Protein AF-0000000074165148 (afdb_homodimer)

Radius of gyration: 19.89 Å; Cα contacts (8 Å, |Δi|>4): 114; chains: 2; bounding box: 38×53×52 Å

InterPro domains:
  IPR014312 Succinate dehydrogenase, hydrophobic membrane anchor [PIRSF000169] (6-121)
  IPR014312 Succinate dehydrogenase, hydrophobic membrane anchor [PTHR38689] (8-121)
  IPR014312 Succinate dehydrogenase, hydrophobic membrane anchor [TIGR02968] (13-120)
  IPR034804 Fumarate reductase/succinate dehydrogenase, transmembrane subunit [G3DSA:1.20.1300.10] (4-121)
  IPR034804 Fumarate reductase/succinate dehydrogenase, transmembrane subunit [SSF81343] (11-119)

Secondary structure (DSSP, 8-state):
-HHHHHHHHHHH--HHHHHHHHHHHHHHHHHHHHHHHHHHHHHHHTT--SHHHHHHHHHS-HHHHHHHHHHHHHHHHHHHHHHHHHHHHH---HHHHHHHHHHHHHHHHHHHHHHHHHHHH-/-HHHHHHHHHHH--HHHHHHHHHHHHHHHHHHHHHHHHHHHHHHHTT--SHHHHHHHHHS-HHHHHHHHHHHHHHHHHHHHHHHHHHHHH---HHHHHHHHHHHHHHHHHHHHHHHHHHHH-

Nearest PDB structures (foldseek):
  7jz2-assembly1_D  TM=8.874E-01  e=3.707E-04  Escherichia coli K-12
  2wu5-assembly1_H  TM=8.909E-01  e=5.803E-04  Escherichia coli
  2wdq-assembly3_H  TM=8.927E-01  e=8.588E-04  Escherichia coli
  6lum-assembly1_D  TM=7.861E-01  e=1.857E-01  Mycolicibacterium smegmatis MC2 51
  6lum-assembly1_N  TM=7.851E-01  e=2.907E-01  Mycolicibacterium smegmatis MC2 51

Solvent-accessible surface area (backbone atoms only — not comparable to full-atom values): 13080 Å² total; per-residue (Å²): 108,67,65,51,53,51,47,56,56,44,70,68,54,40,68,67,54,50,53,49,51,39,52,54,23,46,50,52,40,48,52,52,54,49,50,52,49,52,50,50,52,50,30,47,74,71,70,53,64,46,71,66,55,56,49,37,57,45,64,72,46,66,63,49,40,51,51,49,52,51,37,50,53,27,50,47,54,31,48,49,49,51,50,51,52,49,31,72,74,71,42,83,51,64,68,58,37,49,48,53,53,50,50,50,52,52,53,50,52,52,50,46,53,51,49,50,44,49,54,72,72,97,108,65,66,52,54,51,45,55,56,44,70,69,55,39,70,65,54,50,53,49,50,40,52,54,22,47,49,51,39,48,53,54,53,47,49,51,49,51,49,50,52,51,31,47,73,72,70,53,68,44,70,68,53,57,50,37,57,46,66,72,45,66,65,49,40,52,51,50,52,51,37,50,52,28,49,48,54,31,48,48,50,53,49,52,52,49,31,71,74,72,41,83,52,64,69,60,37,50,48,52,54,50,51,50,52,51,52,51,51,51,49,46,53,51,49,50,46,50,56,72,72,98

Sequence (244 aa):
MGVLLMAVISLTSSGIKDFFVQRVTAVIIAVYFGYLILEALYLSHIGALNYDSWRGLFTDGMFFRVATLMAYLAMFFHAWVGIWIICGDYIKFAWASALVMLSFVLVYIFCFFWLFAVLFFYMGVLLMAVISLTSSGIKDFFVQRVTAVIIAVYFGYLILEALYLSHIGALNYDSWRGLFTDGMFFRVATLMAYLAMFFHAWVGIWIICGDYIKFAWASALVMLSFVLVYIFCFFWLFAVLFFY

Organism: Francisella tularensis subsp. tularensis (strain SCHU S4 / Schu 4) (NCBI:txid177416)

pLDDT: mean 88.88, std 14.25, range [42.81, 98.0]

Structure (mmCIF, N/CA/C/O backbone):
data_AF-0000000074165148-model_v1
#
loop_
_entity.id
_entity.type
_entity.pdbx_description
1 polymer 'Succinate dehydrogenase hydrophobic membrane anchor subunit'
#
loop_
_atom_site.group_PDB
_atom_site.id
_atom_site.type_symbol
_atom_site.label_atom_id
_atom_site.label_alt_id
_atom_site.label_comp_id
_atom_site.label_asym_id
_atom_site.label_entity_id
_atom_site.label_seq_id
_atom_site.pdbx_PDB_ins_code
_atom_site.Cartn_x
_atom_site.Cartn_y
_atom_site.Cartn_z
_atom_site.occupancy
_atom_site.B_iso_or_equiv
_atom_site.auth_seq_id
_atom_site.auth_comp_id
_atom_site.auth_asym_id
_atom_site.auth_atom_id
_atom_site.pdbx_PDB_model_num
ATOM 1 N N . MET A 1 1 ? 13.945 29.094 -12.992 1 43 1 MET A N 1
ATOM 2 C CA . MET A 1 1 ? 12.977 28.281 -13.727 1 43 1 MET A CA 1
ATOM 3 C C . MET A 1 1 ? 12.414 27.172 -12.844 1 43 1 MET A C 1
ATOM 5 O O . MET A 1 1 ? 11.211 26.922 -12.859 1 43 1 MET A O 1
ATOM 9 N N . GLY A 1 2 ? 13.203 26.547 -12.133 1 43.09 2 GLY A N 1
ATOM 10 C CA . GLY A 1 2 ? 12.773 25.5 -11.219 1 43.09 2 GLY A CA 1
ATOM 11 C C . GLY A 1 2 ? 11.859 26 -10.125 1 43.09 2 GLY A C 1
ATOM 12 O O . GLY A 1 2 ? 10.836 25.375 -9.82 1 43.09 2 GLY A O 1
ATOM 13 N N . VAL A 1 3 ? 12.203 27.172 -9.547 1 51.69 3 VAL A N 1
ATOM 14 C CA . VAL A 1 3 ? 11.383 27.781 -8.508 1 51.69 3 VAL A CA 1
ATOM 15 C C . VAL A 1 3 ? 10.023 28.172 -9.086 1 51.69 3 VAL A C 1
ATOM 17 O O . VAL A 1 3 ? 9 28.047 -8.422 1 51.69 3 VAL A O 1
ATOM 20 N N . LEU A 1 4 ? 10.148 28.531 -10.344 1 48 4 LEU A N 1
ATOM 21 C CA . LEU A 1 4 ? 8.914 28.953 -10.992 1 48 4 LEU A CA 1
ATOM 22 C C . LEU A 1 4 ? 8 27.75 -11.234 1 48 4 LEU A C 1
ATOM 24 O O . LEU A 1 4 ? 6.789 27.828 -11.023 1 48 4 LEU A O 1
ATOM 28 N N . LEU A 1 5 ? 8.578 26.703 -11.727 1 46.5 5 LEU A N 1
ATOM 29 C CA . LEU A 1 5 ? 7.773 25.5 -11.914 1 46.5 5 LEU A CA 1
ATOM 30 C C . LEU A 1 5 ? 7.23 25 -10.578 1 46.5 5 LEU A C 1
ATOM 32 O O . LEU A 1 5 ? 6.059 24.625 -10.484 1 46.5 5 LEU A O 1
ATOM 36 N N . MET A 1 6 ? 8.023 24.969 -9.594 1 47.62 6 MET A N 1
ATOM 37 C CA . MET A 1 6 ? 7.578 24.609 -8.25 1 47.62 6 MET A CA 1
ATOM 38 C C . MET A 1 6 ? 6.52 25.594 -7.758 1 47.62 6 MET A C 1
ATOM 40 O O . MET A 1 6 ? 5.57 25.203 -7.074 1 47.62 6 MET A O 1
ATOM 44 N N . ALA A 1 7 ? 6.715 26.891 -8.008 1 49.59 7 ALA A N 1
ATOM 45 C CA . ALA A 1 7 ? 5.773 27.953 -7.652 1 49.59 7 ALA A CA 1
ATOM 46 C C . ALA A 1 7 ? 4.43 27.75 -8.344 1 49.59 7 ALA A C 1
ATOM 48 O O . ALA A 1 7 ? 3.373 27.922 -7.73 1 49.59 7 ALA A O 1
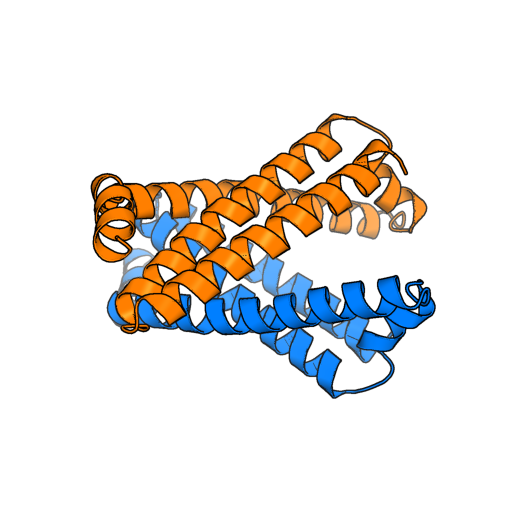ATOM 49 N N . VAL A 1 8 ? 4.52 27.406 -9.602 1 49.47 8 VAL A N 1
ATOM 50 C CA . VAL A 1 8 ? 3.264 27.25 -10.336 1 49.47 8 VAL A CA 1
ATOM 51 C C . VAL A 1 8 ? 2.516 26.016 -9.836 1 49.47 8 VAL A C 1
ATOM 53 O O . VAL A 1 8 ? 1.289 26.047 -9.711 1 49.47 8 VAL A O 1
ATOM 56 N N . ILE A 1 9 ? 3.234 24.953 -9.617 1 50.34 9 ILE A N 1
ATOM 57 C CA . ILE A 1 9 ? 2.617 23.75 -9.07 1 50.34 9 ILE A CA 1
ATOM 58 C C . ILE A 1 9 ? 2.139 24.016 -7.641 1 50.34 9 ILE A C 1
ATOM 60 O O . ILE A 1 9 ? 1.096 23.5 -7.223 1 50.34 9 ILE A O 1
ATOM 64 N N . SER A 1 10 ? 2.895 24.781 -6.973 1 48.97 10 SER A N 1
ATOM 65 C CA . SER A 1 10 ? 2.5 25.234 -5.645 1 48.97 10 SER A CA 1
ATOM 66 C C . SER A 1 10 ? 1.199 26.031 -5.699 1 48.97 10 SER A C 1
ATOM 68 O O . SER A 1 10 ? 0.491 26.141 -4.695 1 48.97 10 SER A O 1
ATOM 70 N N . LEU A 1 11 ? 1.035 26.828 -6.785 1 49.62 11 LEU A N 1
ATOM 71 C CA . LEU A 1 11 ? -0.129 27.703 -6.895 1 49.62 11 LEU A CA 1
ATOM 72 C C . LEU A 1 11 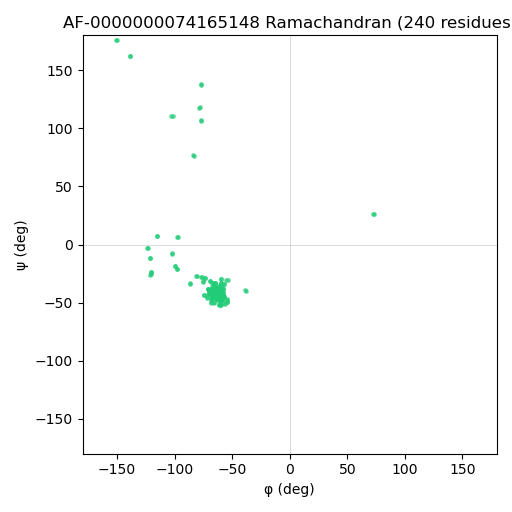? -1.422 26.906 -6.762 1 49.62 11 LEU A C 1
ATOM 74 O O . LEU A 1 11 ? -2.414 27.406 -6.227 1 49.62 11 LEU A O 1
ATOM 78 N N . THR A 1 12 ? -1.404 25.672 -7.188 1 49.5 12 THR A N 1
ATOM 79 C CA . THR A 1 12 ? -2.666 24.953 -7.086 1 49.5 12 THR A CA 1
ATOM 80 C C . THR A 1 12 ? -2.67 24.047 -5.863 1 49.5 12 THR A C 1
ATOM 82 O O . THR A 1 12 ? -3.711 23.484 -5.492 1 49.5 12 THR A O 1
ATOM 85 N N . SER A 1 13 ? -1.516 23.812 -5.422 1 59.16 13 SER A N 1
ATOM 86 C CA . SER A 1 13 ? -1.425 22.891 -4.285 1 59.16 13 SER A CA 1
ATOM 87 C C . SER A 1 13 ? -1.657 23.625 -2.969 1 59.16 13 SER A C 1
ATOM 89 O O . SER A 1 13 ? -0.773 24.344 -2.482 1 59.16 13 SER A O 1
ATOM 91 N N . SER A 1 14 ? -2.904 23.891 -2.732 1 75.94 14 SER A N 1
ATOM 92 C CA . SER A 1 14 ? -3.186 24.359 -1.38 1 75.94 14 SER A CA 1
ATOM 93 C C . SER A 1 14 ? -3.193 23.203 -0.382 1 75.94 14 SER A C 1
ATOM 95 O O . SER A 1 14 ? -3.482 22.062 -0.746 1 75.94 14 SER A O 1
ATOM 97 N N . GLY A 1 15 ? -2.646 23.422 0.684 1 81.94 15 GLY A N 1
ATOM 98 C CA . GLY A 1 15 ? -2.656 22.484 1.785 1 81.94 15 GLY A CA 1
ATOM 99 C C . GLY A 1 15 ? -3.982 21.766 1.94 1 81.94 15 GLY A C 1
ATOM 100 O O . GLY A 1 15 ? -4.012 20.562 2.205 1 81.94 15 GLY A O 1
ATOM 101 N N . ILE A 1 16 ? -5.004 22.5 1.73 1 86.19 16 ILE A N 1
ATOM 102 C CA . ILE A 1 16 ? -6.332 21.906 1.892 1 86.19 16 ILE A CA 1
ATOM 103 C C . ILE A 1 16 ? -6.582 20.891 0.783 1 86.19 16 ILE A C 1
ATOM 105 O O . ILE A 1 16 ? -7.18 19.828 1.023 1 86.19 16 ILE A O 1
ATOM 109 N N . LYS A 1 17 ? -6.168 21.188 -0.424 1 90.38 17 LYS A N 1
ATOM 110 C CA . LYS A 1 17 ? -6.32 20.234 -1.525 1 90.38 17 LYS A CA 1
ATOM 111 C C . LYS A 1 17 ? -5.508 18.969 -1.28 1 90.38 17 LYS A C 1
ATOM 113 O O . LYS A 1 17 ? -5.996 17.859 -1.494 1 90.38 17 LYS A O 1
ATOM 118 N N . ASP A 1 18 ? -4.301 19.109 -0.852 1 91.69 18 ASP A N 1
ATOM 119 C CA . ASP A 1 18 ? -3.447 17.969 -0.553 1 91.69 18 ASP A CA 1
ATOM 120 C C . ASP A 1 18 ? -4.07 17.078 0.523 1 91.69 18 ASP A C 1
ATOM 122 O O . ASP A 1 18 ? -4.074 15.859 0.4 1 91.69 18 ASP A O 1
ATOM 126 N N . PHE A 1 19 ? -4.527 17.844 1.449 1 91.94 19 PHE A N 1
ATOM 127 C CA . PHE A 1 19 ? -5.168 17.156 2.57 1 91.94 19 PHE A CA 1
ATOM 128 C C . PHE A 1 19 ? -6.355 16.328 2.096 1 91.94 19 PHE A C 1
ATOM 130 O O . PHE A 1 19 ? -6.492 15.164 2.469 1 91.94 19 PHE A O 1
ATOM 137 N N . PHE A 1 20 ? -7.16 16.844 1.277 1 93.81 20 PHE A N 1
ATOM 138 C CA . PHE A 1 20 ? -8.359 16.188 0.766 1 93.81 20 PHE A CA 1
ATOM 139 C C . PHE A 1 20 ? -7.984 15.016 -0.138 1 93.81 20 PHE A C 1
ATOM 141 O O . PHE A 1 20 ? -8.523 13.914 0.002 1 93.81 20 PHE A O 1
ATOM 148 N N . VAL A 1 21 ? -7.113 15.227 -1.086 1 95.25 21 VAL A N 1
ATOM 149 C CA . VAL A 1 21 ? -6.684 14.195 -2.025 1 95.25 21 VAL A CA 1
ATOM 150 C C . VAL A 1 21 ? -6.098 13.008 -1.259 1 95.25 21 VAL A C 1
ATOM 152 O O . VAL A 1 21 ? -6.402 11.859 -1.565 1 95.25 21 VAL A O 1
ATOM 155 N N . GLN A 1 22 ? -5.336 13.281 -0.273 1 95.75 22 GLN A N 1
ATOM 156 C CA . GLN A 1 22 ? -4.707 12.227 0.516 1 95.75 22 GLN A CA 1
ATOM 157 C C . GLN A 1 22 ? -5.758 11.367 1.216 1 95.75 22 GLN A C 1
ATOM 159 O O . GLN A 1 22 ? -5.664 10.133 1.215 1 95.75 22 GLN A O 1
ATOM 164 N N . ARG A 1 23 ? -6.746 11.977 1.735 1 96 23 ARG A N 1
ATOM 165 C CA . ARG A 1 23 ? -7.773 11.258 2.475 1 96 23 ARG A CA 1
ATOM 166 C C . ARG A 1 23 ? -8.688 10.484 1.527 1 96 23 ARG A C 1
ATOM 168 O O . ARG A 1 23 ? -9.039 9.336 1.793 1 96 23 ARG A O 1
ATOM 175 N N . VAL A 1 24 ? -9.078 11.094 0.464 1 96.56 24 VAL A N 1
ATOM 176 C CA . VAL A 1 24 ? -9.977 10.438 -0.484 1 96.56 24 VAL A CA 1
ATOM 177 C C . VAL A 1 24 ? -9.281 9.219 -1.091 1 96.56 24 VAL A C 1
ATOM 179 O O . VAL A 1 24 ? -9.867 8.141 -1.172 1 96.56 24 VAL A O 1
ATOM 182 N N . THR A 1 25 ? -8.047 9.352 -1.505 1 97.81 25 THR A N 1
ATOM 183 C CA . THR A 1 25 ? -7.324 8.242 -2.109 1 97.81 25 THR A CA 1
ATOM 184 C C . THR A 1 25 ? -7.059 7.145 -1.082 1 97.81 25 THR A C 1
ATOM 186 O O . THR A 1 25 ? -7.117 5.957 -1.406 1 97.81 25 THR A O 1
ATOM 189 N N . ALA A 1 26 ? -6.855 7.535 0.128 1 97.38 26 ALA A N 1
ATOM 190 C CA . ALA A 1 26 ? -6.676 6.543 1.186 1 97.38 26 ALA A CA 1
ATOM 191 C C . ALA A 1 26 ? -7.93 5.688 1.352 1 97.38 26 ALA A C 1
ATOM 193 O O . ALA A 1 26 ? -7.84 4.473 1.552 1 97.38 26 ALA A O 1
ATOM 194 N N . VAL A 1 27 ? -9.031 6.289 1.269 1 96.31 27 VAL A N 1
ATOM 195 C CA . VAL A 1 27 ? -10.289 5.562 1.427 1 96.31 27 VAL A CA 1
ATOM 196 C C . VAL A 1 27 ? -10.484 4.602 0.258 1 96.31 27 VAL A C 1
ATOM 198 O O . VAL A 1 27 ? -10.859 3.441 0.456 1 96.31 27 VAL A O 1
ATOM 201 N N . ILE A 1 28 ? -10.242 5.066 -0.93 1 97.56 28 ILE A N 1
ATOM 202 C CA . ILE A 1 28 ? -10.359 4.219 -2.111 1 97.56 28 ILE A CA 1
ATOM 203 C C . ILE A 1 28 ? -9.438 3.01 -1.975 1 97.56 28 ILE A C 1
ATOM 205 O O . ILE A 1 28 ? -9.844 1.873 -2.213 1 97.56 28 ILE A O 1
ATOM 209 N N . ILE A 1 29 ? -8.273 3.236 -1.591 1 97.94 29 ILE A N 1
ATOM 210 C CA . ILE A 1 29 ? -7.27 2.189 -1.445 1 97.94 29 ILE A CA 1
ATOM 211 C C . ILE A 1 29 ? -7.688 1.219 -0.344 1 97.94 29 ILE A C 1
ATOM 213 O O . ILE A 1 29 ? -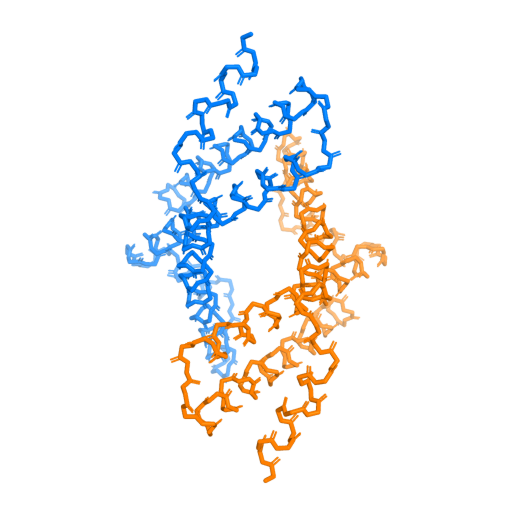7.598 0 -0.515 1 97.94 29 ILE A O 1
ATOM 217 N N . ALA A 1 30 ? -8.188 1.735 0.731 1 95.69 30 ALA A N 1
ATOM 218 C CA . ALA A 1 30 ? -8.625 0.9 1.846 1 95.69 30 ALA A CA 1
ATOM 219 C C . ALA A 1 30 ? -9.789 0.001 1.433 1 95.69 30 ALA A C 1
ATOM 221 O O . ALA A 1 30 ? -9.82 -1.181 1.786 1 95.69 30 ALA A O 1
ATOM 222 N N . VAL A 1 31 ? -10.68 0.534 0.751 1 96.19 31 VAL A N 1
ATOM 223 C CA . VAL A 1 31 ? -11.836 -0.234 0.303 1 96.19 31 VAL A CA 1
ATOM 224 C C . VAL A 1 31 ? -11.383 -1.354 -0.629 1 96.19 31 VAL A C 1
ATOM 226 O O . VAL A 1 31 ? -11.836 -2.496 -0.503 1 96.19 31 VAL A O 1
ATOM 229 N N . TYR A 1 32 ? -10.539 -1.053 -1.559 1 97.75 32 TYR A N 1
ATOM 230 C CA . TYR A 1 32 ? -10.047 -2.051 -2.502 1 97.75 32 TYR A CA 1
ATOM 231 C C . TYR A 1 32 ? -9.328 -3.18 -1.773 1 97.75 32 TYR A C 1
ATOM 233 O O . TYR A 1 32 ? -9.633 -4.355 -1.981 1 97.75 32 TYR A O 1
ATOM 241 N N . PHE A 1 33 ? -8.375 -2.855 -0.921 1 95.5 33 PHE A N 1
ATOM 242 C CA . PHE A 1 33 ? -7.598 -3.881 -0.231 1 95.5 33 PHE A CA 1
ATOM 243 C C . PHE A 1 33 ? -8.461 -4.617 0.787 1 95.5 33 PHE A C 1
ATOM 245 O O . PHE A 1 33 ? -8.273 -5.812 1.021 1 95.5 33 PHE A O 1
ATOM 252 N N . GLY A 1 34 ? -9.445 -3.916 1.37 1 93.94 34 GLY A N 1
ATOM 253 C CA . GLY A 1 34 ? -10.406 -4.598 2.221 1 93.94 34 GLY A CA 1
ATOM 254 C C . GLY A 1 34 ? -11.188 -5.676 1.493 1 93.94 34 GLY A C 1
ATOM 255 O O . GLY A 1 34 ? -11.359 -6.781 2.008 1 93.94 34 GLY A O 1
ATOM 256 N N . TYR A 1 35 ? -11.594 -5.289 0.357 1 96.25 35 TYR A N 1
ATOM 257 C CA . TYR A 1 35 ? -12.32 -6.262 -0.453 1 96.25 35 TYR A CA 1
ATOM 258 C C . TYR A 1 35 ? -11.43 -7.453 -0.795 1 96.25 35 TYR A C 1
ATOM 260 O O . TYR A 1 35 ? -11.867 -8.602 -0.729 1 96.25 35 TYR A O 1
ATOM 268 N N . LEU A 1 36 ? -10.211 -7.203 -1.18 1 95.56 36 LEU A N 1
ATOM 269 C CA . LEU A 1 36 ? -9.273 -8.258 -1.542 1 95.56 36 LEU A CA 1
ATOM 270 C C . LEU A 1 36 ? -9.031 -9.195 -0.365 1 95.56 36 LEU A C 1
ATOM 272 O O . LEU A 1 36 ? -9.008 -10.422 -0.535 1 95.56 36 LEU A O 1
ATOM 276 N N . ILE A 1 37 ? -8.922 -8.641 0.792 1 93.5 37 ILE A N 1
ATOM 277 C CA . ILE A 1 37 ? -8.688 -9.438 1.992 1 93.5 37 ILE A CA 1
ATOM 278 C C . ILE A 1 37 ? -9.922 -10.297 2.289 1 93.5 37 ILE A C 1
ATOM 280 O O . ILE A 1 37 ? -9.797 -11.484 2.598 1 93.5 37 ILE A O 1
ATOM 284 N N . LEU A 1 38 ? -11.062 -9.688 2.184 1 93.56 38 LEU A N 1
ATOM 285 C CA . LEU A 1 38 ? -12.297 -10.43 2.42 1 93.56 38 LEU A CA 1
ATOM 286 C C . LEU A 1 38 ? -12.438 -11.586 1.439 1 93.56 38 LEU A C 1
ATOM 288 O O . LEU A 1 38 ? -12.844 -12.688 1.823 1 93.56 38 LEU A O 1
ATOM 292 N N . GLU A 1 39 ? -12.086 -11.297 0.242 1 94.81 39 GLU A N 1
ATOM 293 C CA . GLU A 1 39 ? -12.148 -12.352 -0.77 1 94.81 39 GLU A CA 1
ATOM 294 C C . GLU A 1 39 ? -11.148 -13.461 -0.469 1 94.81 39 GLU A C 1
ATOM 296 O O . GLU A 1 39 ? -11.469 -14.648 -0.587 1 94.81 39 GLU A O 1
ATOM 301 N N . ALA A 1 40 ? -9.977 -13.125 -0.113 1 92.56 40 ALA A N 1
ATOM 302 C CA . ALA A 1 40 ? -8.961 -14.109 0.239 1 92.56 40 ALA A CA 1
ATOM 303 C C . ALA A 1 40 ? -9.406 -14.953 1.429 1 92.56 40 ALA A C 1
ATOM 305 O O . ALA A 1 40 ? -9.25 -16.188 1.422 1 92.56 40 ALA A O 1
ATOM 306 N N . LEU A 1 41 ? -9.953 -14.32 2.398 1 89.38 41 LEU A N 1
ATOM 307 C CA . LEU A 1 41 ? -10.438 -15.016 3.582 1 89.38 41 LEU A CA 1
ATOM 308 C C . LEU A 1 41 ? -11.594 -15.945 3.23 1 89.38 41 LEU A C 1
ATOM 310 O O . LEU A 1 41 ? -11.656 -17.078 3.719 1 89.38 41 LEU A O 1
ATOM 314 N N . TYR A 1 42 ? -12.445 -15.461 2.439 1 94.38 42 TYR A N 1
ATOM 315 C CA . TYR A 1 42 ? -13.578 -16.266 2.006 1 94.38 42 TYR A CA 1
ATOM 316 C C . TYR A 1 42 ? -13.117 -17.5 1.246 1 94.38 42 TYR A C 1
ATOM 318 O O . TYR A 1 42 ? -13.5 -18.625 1.579 1 94.38 42 TYR A O 1
ATOM 326 N N . LEU A 1 43 ? -12.289 -17.328 0.272 1 94.75 43 LEU A N 1
ATOM 327 C CA . LEU A 1 43 ? -11.773 -18.438 -0.53 1 94.75 43 LEU A CA 1
ATOM 328 C C . LEU A 1 43 ? -10.984 -19.406 0.334 1 94.75 43 LEU A C 1
ATOM 330 O O . LEU A 1 43 ? -11.055 -20.625 0.126 1 94.75 43 LEU A O 1
ATOM 334 N N . SER A 1 44 ? -10.281 -18.844 1.256 1 90.5 44 SER A N 1
ATOM 335 C CA . SER A 1 44 ? -9.539 -19.703 2.17 1 90.5 44 SER A CA 1
ATOM 336 C C . SER A 1 44 ? -10.477 -20.547 3.035 1 90.5 44 SER A C 1
ATOM 338 O O . SER A 1 44 ? -10.258 -21.734 3.227 1 90.5 44 SER A O 1
ATOM 340 N N . HIS A 1 45 ? -11.484 -19.953 3.523 1 91.44 45 HIS A N 1
ATOM 341 C CA . HIS A 1 45 ? -12.445 -20.594 4.414 1 91.44 45 HIS A CA 1
ATOM 342 C C . HIS A 1 45 ? -13.125 -21.781 3.729 1 91.44 45 HIS A C 1
ATOM 344 O O . HIS A 1 45 ? -13.328 -22.828 4.348 1 91.44 45 HIS A O 1
ATOM 350 N N . ILE A 1 46 ? -13.344 -21.656 2.479 1 95.81 46 ILE A N 1
ATOM 351 C CA . ILE A 1 46 ? -14.07 -22.719 1.786 1 95.81 46 ILE A CA 1
ATOM 352 C C . ILE A 1 46 ? -13.086 -23.656 1.109 1 95.81 46 ILE A C 1
ATOM 354 O O . ILE A 1 46 ? -13.484 -24.5 0.295 1 95.81 46 ILE A O 1
ATOM 358 N N . GLY A 1 47 ? -11.867 -23.469 1.342 1 93.88 47 GLY A N 1
ATOM 359 C CA . GLY A 1 47 ? -10.852 -24.359 0.81 1 93.88 47 GLY A CA 1
ATOM 360 C C . GLY A 1 47 ? -10.633 -24.188 -0.682 1 93.88 47 GLY A C 1
ATOM 361 O O . GLY A 1 47 ? -10.203 -25.125 -1.36 1 93.88 47 GLY A O 1
ATOM 362 N N . ALA A 1 48 ? -10.906 -23.062 -1.172 1 96.06 48 ALA A N 1
ATOM 363 C CA . ALA A 1 48 ? -10.875 -22.844 -2.617 1 96.06 48 ALA A CA 1
ATOM 364 C C . ALA A 1 48 ? -9.797 -21.844 -3.004 1 96.06 48 ALA A C 1
ATOM 366 O O . ALA A 1 48 ? -9.703 -21.438 -4.164 1 96.06 48 ALA A O 1
ATOM 367 N N . LEU A 1 49 ? -9 -21.453 -2.062 1 92.38 49 LEU A N 1
ATOM 368 C CA . LEU A 1 49 ? -7.938 -20.516 -2.385 1 92.38 49 LEU A CA 1
ATOM 369 C C . LEU A 1 49 ? -6.781 -21.219 -3.084 1 92.38 49 LEU A C 1
ATOM 371 O O . LEU A 1 49 ? -6.035 -21.969 -2.455 1 92.38 49 LEU A O 1
ATOM 375 N N . ASN A 1 50 ? -6.645 -21 -4.328 1 92.31 50 ASN A N 1
ATOM 376 C CA . ASN A 1 50 ? -5.594 -21.547 -5.18 1 92.31 50 ASN A CA 1
ATOM 377 C C . ASN A 1 50 ? -5.277 -20.594 -6.34 1 92.31 50 ASN A C 1
ATOM 379 O O . ASN A 1 50 ? -5.887 -19.531 -6.469 1 92.31 50 ASN A O 1
ATOM 383 N N . TYR A 1 51 ? -4.309 -20.953 -7.094 1 88.5 51 TYR A N 1
ATOM 384 C CA . TYR A 1 51 ? -3.855 -20.109 -8.188 1 88.5 51 TYR A CA 1
ATOM 385 C C . TYR A 1 51 ? -5.008 -19.75 -9.117 1 88.5 51 TYR A C 1
ATOM 387 O O . TYR A 1 51 ? -5.199 -18.578 -9.461 1 88.5 51 TYR A O 1
ATOM 395 N N . ASP A 1 52 ? -5.754 -20.719 -9.477 1 93.31 52 ASP A N 1
ATOM 396 C CA . ASP A 1 52 ? -6.809 -20.516 -10.461 1 93.31 52 ASP A CA 1
ATOM 397 C C . ASP A 1 52 ? -7.898 -19.594 -9.922 1 93.31 52 ASP A C 1
ATOM 399 O O . ASP A 1 52 ? -8.367 -18.703 -10.633 1 93.31 52 ASP A O 1
ATOM 403 N N . SER A 1 53 ? -8.312 -19.797 -8.719 1 94.31 53 SER A N 1
ATOM 404 C CA . SER A 1 53 ? -9.352 -18.969 -8.141 1 94.31 53 SER A CA 1
ATOM 405 C C . SER A 1 53 ? -8.867 -17.531 -7.941 1 94.31 53 SER A C 1
ATOM 407 O O . SER A 1 53 ? -9.617 -16.578 -8.172 1 94.31 53 SER A O 1
ATOM 409 N N . TRP A 1 54 ? -7.676 -17.422 -7.543 1 92.88 54 TRP A N 1
ATOM 410 C CA . TRP A 1 54 ? -7.109 -16.094 -7.352 1 92.88 54 TRP A CA 1
ATOM 411 C C . TRP A 1 54 ? -7 -15.359 -8.68 1 92.88 54 TRP A C 1
ATOM 413 O O . TRP A 1 54 ? -7.418 -14.203 -8.797 1 92.88 54 TRP A O 1
ATOM 423 N N . ARG A 1 55 ? -6.422 -16.031 -9.625 1 92 55 ARG A N 1
ATOM 424 C CA . ARG A 1 55 ? -6.309 -15.461 -10.953 1 92 55 ARG A CA 1
ATOM 425 C C . ARG A 1 55 ? -7.684 -15.117 -11.523 1 92 55 ARG A C 1
ATOM 427 O O . ARG A 1 55 ? -7.84 -14.117 -12.227 1 92 55 ARG A O 1
ATOM 434 N N . GLY A 1 56 ? -8.625 -15.898 -11.266 1 94.31 56 GLY A N 1
ATOM 435 C CA . GLY A 1 56 ? -9.984 -15.711 -11.742 1 94.31 56 GLY A CA 1
ATOM 436 C C . GLY A 1 56 ? -10.602 -14.406 -11.273 1 94.31 56 GLY A C 1
ATOM 437 O O . GLY A 1 56 ? -11.453 -13.836 -11.961 1 94.31 56 GLY A O 1
ATOM 438 N N . LEU A 1 57 ? -10.156 -13.961 -10.109 1 93.12 57 LEU A N 1
ATOM 439 C CA . LEU A 1 57 ? -10.633 -12.672 -9.625 1 93.12 57 LEU A CA 1
ATOM 440 C C . LEU A 1 57 ? -10.328 -11.57 -10.641 1 93.12 57 LEU A C 1
ATOM 442 O O . LEU A 1 57 ? -11.117 -10.641 -10.805 1 93.12 57 LEU A O 1
ATOM 446 N N . PHE A 1 58 ? -9.219 -11.719 -11.32 1 94.44 58 PHE A N 1
ATOM 447 C CA . PHE A 1 58 ? -8.711 -10.656 -12.18 1 94.44 58 PHE A CA 1
ATOM 448 C C . PHE A 1 58 ? -9.016 -10.953 -13.641 1 94.44 58 PHE A C 1
ATOM 450 O O . PHE A 1 58 ? -8.836 -10.086 -14.5 1 94.44 58 PHE A O 1
ATOM 457 N N . THR A 1 59 ? -9.516 -12.141 -14 1 92.44 59 THR A N 1
ATOM 458 C CA . THR A 1 59 ? -9.656 -12.492 -15.406 1 92.44 59 THR A CA 1
ATOM 459 C C . THR A 1 59 ? -11.117 -12.789 -15.742 1 92.44 59 THR A C 1
ATOM 461 O O . THR A 1 59 ? -11.508 -12.75 -16.906 1 92.44 59 THR A O 1
ATOM 464 N N . ASP A 1 60 ? -11.883 -13.156 -14.781 1 91.25 60 ASP A N 1
ATOM 465 C CA . ASP A 1 60 ? -13.234 -13.633 -15.055 1 91.25 60 ASP A CA 1
ATOM 466 C C . ASP A 1 60 ? -14.164 -12.469 -15.406 1 91.25 60 ASP A C 1
ATOM 468 O O . ASP A 1 60 ? -15.109 -12.641 -16.172 1 91.25 60 ASP A O 1
ATOM 472 N N . GLY A 1 61 ? -13.953 -11.289 -14.859 1 90.5 61 GLY A N 1
ATOM 473 C CA . GLY A 1 61 ? -14.812 -10.148 -15.117 1 90.5 61 GLY A CA 1
ATOM 474 C C . GLY A 1 61 ? -14.047 -8.852 -15.297 1 90.5 61 GLY A C 1
ATOM 475 O O . GLY A 1 61 ? -12.914 -8.727 -14.812 1 90.5 61 GLY A O 1
ATOM 476 N N . MET A 1 62 ? -14.727 -7.844 -15.891 1 92.5 62 MET A N 1
ATOM 477 C CA . MET A 1 62 ? -14.109 -6.555 -16.188 1 92.5 62 MET A CA 1
ATOM 478 C C . MET A 1 62 ? -14.094 -5.664 -14.945 1 92.5 62 MET A C 1
ATOM 480 O O . MET A 1 62 ? -13.188 -4.848 -14.781 1 92.5 62 MET A O 1
ATOM 484 N N . PHE A 1 63 ? -14.953 -5.848 -14.109 1 93.06 63 PHE A N 1
ATOM 485 C CA . PHE A 1 63 ? -15.156 -4.953 -12.977 1 93.06 63 PHE A CA 1
ATOM 486 C C . PHE A 1 63 ? -13.906 -4.898 -12.109 1 93.06 63 PHE A C 1
ATOM 488 O O . PHE A 1 63 ? -13.398 -3.814 -11.805 1 93.06 63 PHE A O 1
ATOM 495 N N . PHE A 1 64 ? -13.383 -6.035 -11.797 1 95.69 64 PHE A N 1
ATOM 496 C CA . PHE A 1 64 ? -12.258 -6.051 -10.867 1 95.69 64 PHE A CA 1
ATOM 497 C C . PHE A 1 64 ? -10.992 -5.555 -11.547 1 95.69 64 PHE A C 1
ATOM 499 O O . PHE A 1 64 ? -10.117 -4.98 -10.898 1 95.69 64 PHE A O 1
ATOM 506 N N . ARG A 1 65 ? -10.898 -5.75 -12.852 1 96.12 65 ARG A N 1
ATOM 507 C CA . ARG A 1 65 ? -9.781 -5.18 -13.594 1 96.12 65 ARG A CA 1
ATOM 508 C C . ARG A 1 65 ? -9.805 -3.654 -13.539 1 96.12 65 ARG A C 1
ATOM 510 O O . ARG A 1 65 ? -8.773 -3.021 -13.289 1 96.12 65 ARG A O 1
ATOM 517 N N . VAL A 1 66 ? -10.945 -3.119 -13.68 1 95.5 66 VAL A N 1
ATOM 518 C CA . VAL A 1 66 ? -11.094 -1.669 -13.641 1 95.5 66 VAL A CA 1
ATOM 519 C C . VAL A 1 66 ? -10.883 -1.167 -12.211 1 95.5 66 VAL A C 1
ATOM 521 O O . VAL A 1 66 ? -10.234 -0.142 -12 1 95.5 66 VAL A O 1
ATOM 524 N N . ALA A 1 67 ? -11.461 -1.913 -11.266 1 96.56 67 ALA A N 1
ATOM 525 C CA . ALA A 1 67 ? -11.266 -1.549 -9.867 1 96.56 67 ALA A CA 1
ATOM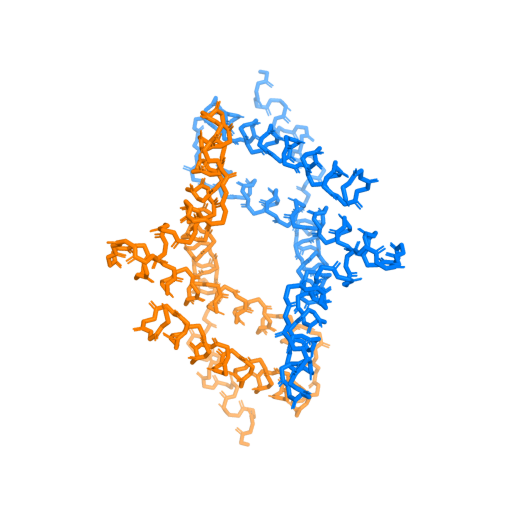 526 C C . ALA A 1 67 ? -9.781 -1.535 -9.508 1 96.56 67 ALA A C 1
ATOM 528 O O . ALA A 1 67 ? -9.328 -0.668 -8.758 1 96.56 67 ALA A O 1
ATOM 529 N N . THR A 1 68 ? -9.039 -2.463 -10.039 1 97.56 68 THR A N 1
ATOM 530 C CA . THR A 1 68 ? -7.605 -2.541 -9.773 1 97.56 68 THR A CA 1
ATOM 531 C C . THR A 1 68 ? -6.883 -1.34 -10.375 1 97.56 68 THR A C 1
ATOM 533 O O . THR A 1 68 ? -6.012 -0.748 -9.734 1 97.56 68 THR A O 1
ATOM 536 N N . LEU A 1 69 ? -7.273 -0.959 -11.539 1 96.56 69 LEU A N 1
ATOM 537 C CA . LEU A 1 69 ? -6.656 0.203 -12.172 1 96.56 69 LEU A CA 1
ATOM 538 C C . LEU A 1 69 ? -6.984 1.477 -11.398 1 96.56 69 LEU A C 1
ATOM 540 O O . LEU A 1 69 ? -6.125 2.346 -11.242 1 96.56 69 LEU A O 1
ATOM 544 N N . MET A 1 70 ? -8.195 1.565 -10.938 1 96.94 70 MET A N 1
ATOM 545 C CA . MET A 1 70 ? -8.586 2.723 -10.141 1 96.94 70 MET A CA 1
ATOM 546 C C . MET A 1 70 ? -7.801 2.779 -8.836 1 96.94 70 MET A C 1
ATOM 548 O O . MET A 1 70 ? -7.379 3.855 -8.406 1 96.94 70 MET A O 1
ATOM 552 N N . ALA A 1 71 ? -7.672 1.634 -8.211 1 97.38 71 ALA A N 1
ATOM 553 C CA . ALA A 1 71 ? -6.875 1.577 -6.988 1 97.38 71 ALA A CA 1
ATOM 554 C C . ALA A 1 71 ? -5.426 1.983 -7.258 1 97.38 71 ALA A C 1
ATOM 556 O O . ALA A 1 71 ? -4.809 2.674 -6.445 1 97.38 71 ALA A O 1
ATOM 557 N N . TYR A 1 72 ? -4.93 1.574 -8.375 1 97.62 72 TYR A N 1
ATOM 558 C CA . TYR A 1 72 ? -3.57 1.94 -8.758 1 97.62 72 TYR A CA 1
ATOM 559 C C . TYR A 1 72 ? -3.438 3.449 -8.922 1 97.62 72 TYR A C 1
ATOM 561 O O . TYR A 1 72 ? -2.471 4.051 -8.445 1 97.62 72 TYR A O 1
ATOM 569 N N . LEU A 1 73 ? -4.395 4.082 -9.609 1 97.19 73 LEU A N 1
ATOM 570 C CA . LEU A 1 73 ? -4.379 5.527 -9.797 1 97.19 73 LEU A CA 1
ATOM 571 C C . LEU A 1 73 ? -4.508 6.254 -8.461 1 97.19 73 LEU A C 1
ATOM 573 O O . LEU A 1 73 ? -3.852 7.277 -8.242 1 97.19 73 LEU A O 1
ATOM 577 N N . ALA A 1 74 ? -5.34 5.711 -7.586 1 98 74 ALA A N 1
ATOM 578 C CA . ALA A 1 74 ? -5.461 6.277 -6.246 1 98 74 ALA A CA 1
ATOM 579 C C . ALA A 1 74 ? -4.133 6.199 -5.496 1 98 74 ALA A C 1
ATOM 581 O O . ALA A 1 74 ? -3.746 7.145 -4.809 1 98 74 ALA A O 1
ATOM 582 N N . MET A 1 75 ? -3.508 5.094 -5.629 1 97.69 75 MET A N 1
ATOM 583 C CA . MET A 1 75 ? -2.205 4.926 -4.992 1 97.69 75 MET A CA 1
ATOM 584 C C . MET A 1 75 ? -1.192 5.922 -5.551 1 97.69 75 MET A C 1
ATOM 586 O O . MET A 1 75 ? -0.332 6.418 -4.824 1 97.69 75 MET A O 1
ATOM 590 N N . PHE A 1 76 ? -1.278 6.191 -6.805 1 96.62 76 PHE A N 1
ATOM 591 C CA . PHE A 1 76 ? -0.397 7.168 -7.434 1 96.62 76 PHE A CA 1
ATOM 592 C C . PHE A 1 76 ? -0.583 8.547 -6.809 1 96.62 76 PHE A C 1
ATOM 594 O O . PHE A 1 76 ? 0.382 9.156 -6.348 1 96.62 76 PHE A O 1
ATOM 601 N N . PHE A 1 77 ? -1.814 8.977 -6.742 1 96.62 77 PHE A N 1
ATOM 602 C CA . PHE A 1 77 ? -2.084 10.305 -6.211 1 96.62 77 PHE A CA 1
ATOM 603 C C . PHE A 1 77 ? -1.778 10.367 -4.719 1 96.62 77 PHE A C 1
ATOM 605 O O . PHE A 1 77 ? -1.301 11.391 -4.219 1 96.62 77 PHE A O 1
ATOM 612 N N . HIS A 1 78 ? -2.107 9.32 -4.047 1 97.56 78 HIS A N 1
ATOM 613 C CA . HIS A 1 78 ? -1.8 9.234 -2.623 1 97.56 78 HIS A CA 1
ATOM 614 C C . HIS A 1 78 ? -0.307 9.414 -2.369 1 97.56 78 HIS A C 1
ATOM 616 O O . HIS A 1 78 ? 0.092 10.25 -1.557 1 97.56 78 HIS A O 1
ATOM 622 N N . ALA A 1 79 ? 0.52 8.664 -3.086 1 96.94 79 ALA A N 1
ATOM 623 C CA . ALA A 1 79 ? 1.972 8.719 -2.936 1 96.94 79 ALA A CA 1
ATOM 624 C C . ALA A 1 79 ? 2.535 10.023 -3.477 1 96.94 79 ALA A C 1
ATOM 626 O O . ALA A 1 79 ? 3.475 10.586 -2.906 1 96.94 79 ALA A O 1
ATOM 627 N N . TRP A 1 80 ? 1.958 10.484 -4.605 1 95.75 80 TRP A N 1
ATOM 628 C CA . TRP A 1 80 ? 2.406 11.742 -5.199 1 95.75 80 TRP A CA 1
ATOM 629 C C . TRP A 1 80 ? 2.344 12.875 -4.184 1 95.75 80 TRP A C 1
ATOM 631 O O . TRP A 1 80 ? 3.33 13.594 -3.98 1 95.75 80 TRP A O 1
ATOM 641 N N . VAL A 1 81 ? 1.246 12.969 -3.562 1 95.38 81 VAL A N 1
ATOM 642 C CA . VAL A 1 81 ? 1.059 14.047 -2.598 1 95.38 81 VAL A CA 1
ATOM 643 C C . VAL A 1 81 ? 2.018 13.867 -1.424 1 95.38 81 VAL A C 1
ATOM 645 O O . VAL A 1 81 ? 2.633 14.828 -0.959 1 95.38 81 VAL A O 1
ATOM 648 N N . GLY A 1 82 ? 2.109 12.664 -0.98 1 95.06 82 GLY A N 1
ATOM 649 C CA . GLY A 1 82 ? 3.031 12.398 0.115 1 95.06 82 GLY A CA 1
ATOM 650 C C . GLY A 1 82 ? 4.473 12.734 -0.225 1 95.06 82 GLY A C 1
ATOM 651 O O . GLY A 1 82 ? 5.168 13.375 0.561 1 95.06 82 GLY A O 1
ATOM 652 N N . ILE A 1 83 ? 4.953 12.359 -1.308 1 95.69 83 ILE A N 1
ATOM 653 C CA . ILE A 1 83 ? 6.328 12.609 -1.717 1 95.69 83 ILE A CA 1
ATOM 654 C C . ILE A 1 83 ? 6.531 14.102 -1.968 1 95.69 83 ILE A C 1
ATOM 656 O O . ILE A 1 83 ? 7.57 14.664 -1.612 1 95.69 83 ILE A O 1
ATOM 660 N N . TRP A 1 84 ? 5.535 14.711 -2.553 1 93.81 84 TRP A N 1
ATOM 661 C CA . TRP A 1 84 ? 5.566 16.156 -2.803 1 93.81 84 TRP A CA 1
ATOM 662 C C . TRP A 1 84 ? 5.77 16.922 -1.504 1 93.81 84 TRP A C 1
ATOM 664 O O . TRP A 1 84 ? 6.613 17.812 -1.432 1 93.81 84 TRP A O 1
ATOM 674 N N . ILE A 1 85 ? 5.031 16.5 -0.498 1 93.31 85 ILE A N 1
ATOM 675 C CA . ILE A 1 85 ? 5.105 17.188 0.787 1 93.31 85 ILE A CA 1
ATOM 676 C C . ILE A 1 85 ? 6.453 16.906 1.444 1 93.31 85 ILE A C 1
ATOM 678 O O . ILE A 1 85 ? 7.094 17.812 1.979 1 93.31 85 ILE A O 1
ATOM 682 N N . ILE A 1 86 ? 6.922 15.75 1.353 1 93.31 86 ILE A N 1
ATOM 683 C CA . ILE A 1 86 ? 8.195 15.367 1.953 1 93.31 86 ILE A CA 1
ATOM 684 C C . ILE A 1 86 ? 9.336 16.094 1.238 1 93.31 86 ILE A C 1
ATOM 686 O O . ILE A 1 86 ? 10.242 16.641 1.883 1 93.31 86 ILE A O 1
ATOM 690 N N . CYS A 1 87 ? 9.344 16.125 -0.01 1 92.31 87 CYS A N 1
ATOM 691 C CA . CYS A 1 87 ? 10.367 16.828 -0.774 1 92.31 87 CYS A CA 1
ATOM 692 C C . CYS A 1 87 ? 10.359 18.312 -0.438 1 92.31 87 CYS A C 1
ATOM 694 O O . CYS A 1 87 ? 11.414 18.922 -0.236 1 92.31 87 CYS A O 1
ATOM 696 N N . GLY A 1 88 ? 9.219 18.953 -0.384 1 91.44 88 GLY A N 1
ATOM 697 C CA . GLY A 1 88 ? 9.109 20.359 -0.046 1 91.44 88 GLY A CA 1
ATOM 698 C C . GLY A 1 88 ? 9.656 20.688 1.331 1 91.44 88 GLY A C 1
ATOM 699 O O . GLY A 1 88 ? 10.289 21.719 1.521 1 91.44 88 GLY A O 1
ATOM 700 N N . ASP A 1 89 ? 9.492 19.734 2.205 1 92 89 ASP A N 1
ATOM 701 C CA . ASP A 1 89 ? 9.875 19.984 3.592 1 92 89 ASP A CA 1
ATOM 702 C C . ASP A 1 89 ? 11.352 19.672 3.816 1 92 89 ASP A C 1
ATOM 704 O O . ASP A 1 89 ? 12.016 20.344 4.609 1 92 89 ASP A O 1
ATOM 708 N N . TYR A 1 90 ? 11.898 18.688 3.115 1 93.69 90 TYR A N 1
ATOM 709 C CA . TYR A 1 90 ? 13.18 18.156 3.561 1 93.69 90 TYR A CA 1
ATOM 710 C C . TYR A 1 90 ? 14.234 18.297 2.471 1 93.69 90 TYR A C 1
ATOM 712 O O . TYR A 1 90 ? 15.438 18.203 2.744 1 93.69 90 TYR A O 1
ATOM 720 N N . ILE A 1 91 ? 13.867 18.328 1.271 1 93.44 91 ILE A N 1
ATOM 721 C CA . ILE A 1 91 ? 14.82 18.438 0.171 1 93.44 91 ILE A CA 1
ATOM 722 C C . ILE A 1 91 ? 14.859 19.859 -0.35 1 93.44 91 ILE A C 1
ATOM 724 O O . ILE A 1 91 ? 13.992 20.266 -1.135 1 93.44 91 ILE A O 1
ATOM 728 N N . LYS A 1 92 ? 15.961 20.594 -0.14 1 92.12 92 LYS A N 1
ATOM 729 C CA . LYS A 1 92 ? 16.016 22.031 -0.432 1 92.12 92 LYS A CA 1
ATOM 730 C C . LYS A 1 92 ? 16.672 22.281 -1.79 1 92.12 92 LYS A C 1
ATOM 732 O O . LYS A 1 92 ? 16.438 23.328 -2.404 1 92.12 92 LYS A O 1
ATOM 737 N N . PHE A 1 93 ? 17.422 21.281 -2.207 1 93.56 93 PHE A N 1
ATOM 738 C CA . PHE A 1 93 ? 18 21.406 -3.537 1 93.56 93 PHE A CA 1
ATOM 739 C C . PHE A 1 93 ? 16.984 21.094 -4.613 1 93.56 93 PHE A C 1
ATOM 741 O O . PHE A 1 93 ? 16.453 19.969 -4.672 1 93.56 93 PHE A O 1
ATOM 748 N N . ALA A 1 94 ? 16.688 22.109 -5.445 1 90.56 94 ALA A N 1
ATOM 749 C CA . ALA A 1 94 ? 15.594 22.016 -6.414 1 90.56 94 ALA A CA 1
ATOM 750 C C . ALA A 1 94 ? 15.805 20.844 -7.371 1 90.56 94 ALA A C 1
ATOM 752 O O . ALA A 1 94 ? 14.859 20.109 -7.676 1 90.56 94 ALA A O 1
ATOM 753 N N . TRP A 1 95 ? 16.984 20.703 -7.824 1 93.31 95 TRP A N 1
ATOM 754 C CA . TRP A 1 95 ? 17.266 19.672 -8.812 1 93.31 95 TRP A CA 1
ATOM 755 C C . TRP A 1 95 ? 17.109 18.281 -8.195 1 93.31 95 TRP A C 1
ATOM 757 O O . TRP A 1 95 ? 16.688 17.344 -8.867 1 93.31 95 TRP A O 1
ATOM 767 N N . ALA A 1 96 ? 17.469 18.156 -6.961 1 93.94 96 ALA A N 1
ATOM 768 C CA . ALA A 1 96 ? 17.297 16.891 -6.258 1 93.94 96 ALA A CA 1
ATOM 769 C C . ALA A 1 96 ? 15.812 16.562 -6.102 1 93.94 96 ALA A C 1
ATOM 771 O O . ALA A 1 96 ? 15.398 15.414 -6.309 1 93.94 96 ALA A O 1
ATOM 772 N N . SER A 1 97 ? 15.008 17.5 -5.699 1 94.69 97 SER A N 1
ATOM 773 C CA . SER A 1 97 ? 13.562 17.328 -5.59 1 94.69 97 SER A CA 1
ATOM 774 C C . SER A 1 97 ? 12.945 16.922 -6.93 1 94.69 97 SER A C 1
ATOM 776 O O . SER A 1 97 ? 12.133 16 -6.996 1 94.69 97 SER A O 1
ATOM 778 N N . ALA A 1 98 ? 13.406 17.609 -7.973 1 94.38 98 ALA A N 1
ATOM 779 C CA . ALA A 1 98 ? 12.898 17.328 -9.312 1 94.38 98 ALA A CA 1
ATOM 780 C C . ALA A 1 98 ? 13.234 15.906 -9.742 1 94.38 98 ALA A C 1
ATOM 782 O O . ALA A 1 98 ? 12.422 15.234 -10.375 1 94.38 98 ALA A O 1
ATOM 783 N N . LEU A 1 99 ? 14.375 15.516 -9.359 1 95.31 99 LEU A N 1
ATOM 784 C CA . LEU A 1 99 ? 14.82 14.172 -9.719 1 95.31 99 LEU A CA 1
ATOM 785 C C . LEU A 1 99 ? 13.969 13.117 -9.016 1 95.31 99 LEU A C 1
ATOM 787 O O . LEU A 1 99 ? 13.594 12.109 -9.617 1 95.31 99 LEU A O 1
ATOM 791 N N . VA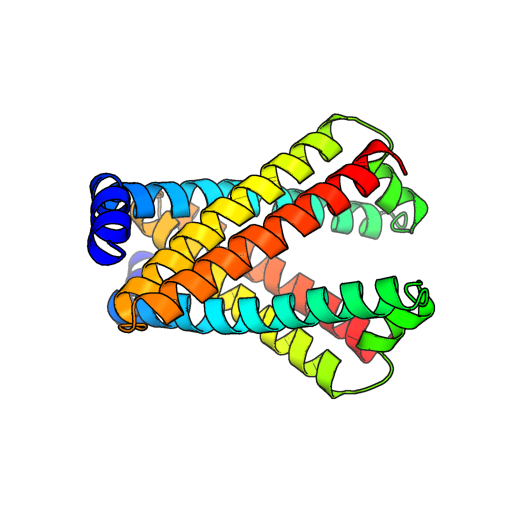L A 1 100 ? 13.695 13.32 -7.801 1 94.44 100 VAL A N 1
ATOM 792 C CA . VAL A 1 100 ? 12.875 12.375 -7.047 1 94.44 100 VAL A CA 1
ATOM 793 C C . VAL A 1 100 ? 11.477 12.305 -7.66 1 94.44 100 VAL A C 1
ATOM 795 O O . VAL A 1 100 ? 10.961 11.219 -7.918 1 94.44 100 VAL A O 1
ATOM 798 N N . MET A 1 101 ? 10.906 13.477 -7.938 1 95.06 101 MET A N 1
ATOM 799 C CA . MET A 1 101 ? 9.555 13.539 -8.484 1 95.06 101 MET A CA 1
ATOM 800 C C . MET A 1 101 ? 9.508 12.898 -9.867 1 95.06 101 MET A C 1
ATOM 802 O O . MET A 1 101 ? 8.562 12.18 -10.188 1 95.06 101 MET A O 1
ATOM 806 N N . LEU A 1 102 ? 10.523 13.219 -10.68 1 95.25 102 LEU A N 1
ATOM 807 C CA . LEU A 1 102 ? 10.57 12.656 -12.023 1 95.25 102 LEU A CA 1
ATOM 808 C C . LEU A 1 102 ? 10.727 11.141 -11.969 1 95.25 102 LEU A C 1
ATOM 810 O O . LEU A 1 102 ? 10.07 10.422 -12.719 1 95.25 102 LEU A O 1
ATOM 814 N N . SER A 1 103 ? 11.617 10.672 -11.125 1 94.38 103 SER A N 1
ATOM 815 C CA . SER A 1 103 ? 11.812 9.234 -10.977 1 94.38 103 SER A CA 1
ATOM 816 C C . SER A 1 103 ? 10.516 8.547 -10.547 1 94.38 103 SER A C 1
ATOM 818 O O . SER A 1 103 ? 10.172 7.48 -11.062 1 94.38 103 SER A O 1
ATOM 820 N N . PHE A 1 104 ? 9.836 9.133 -9.656 1 95.38 104 PHE A N 1
ATOM 821 C CA . PHE A 1 104 ? 8.555 8.586 -9.203 1 95.38 104 PHE A CA 1
ATOM 822 C C . PHE A 1 104 ? 7.578 8.469 -10.367 1 95.38 104 PHE A C 1
ATOM 824 O O . PHE A 1 104 ? 6.984 7.406 -10.578 1 95.38 104 PHE A O 1
ATOM 831 N N . VAL A 1 105 ? 7.438 9.5 -11.156 1 95.5 105 VAL A N 1
ATOM 832 C CA . VAL A 1 105 ? 6.488 9.523 -12.266 1 95.5 105 VAL A CA 1
ATOM 833 C C . VAL A 1 105 ? 6.879 8.469 -13.305 1 95.5 105 VAL A C 1
ATOM 835 O O . VAL A 1 105 ? 6.023 7.734 -13.805 1 95.5 105 VAL A O 1
ATOM 838 N N . LEU A 1 106 ? 8.102 8.312 -13.57 1 94.69 106 LEU A N 1
ATOM 839 C CA . LEU A 1 106 ? 8.57 7.371 -14.578 1 94.69 106 LEU A CA 1
ATOM 840 C C . LEU A 1 106 ? 8.328 5.93 -14.133 1 94.69 106 LEU A C 1
ATOM 842 O O . LEU A 1 106 ? 7.84 5.109 -14.914 1 94.69 106 LEU A O 1
ATOM 846 N N . VAL A 1 107 ? 8.68 5.668 -12.922 1 92.5 107 VAL A N 1
ATOM 847 C CA . VAL A 1 107 ? 8.469 4.324 -12.391 1 92.5 107 VAL A CA 1
ATOM 848 C C . VAL A 1 107 ? 6.977 4 -12.406 1 92.5 107 VAL A C 1
ATOM 850 O O . VAL A 1 107 ? 6.578 2.898 -12.789 1 92.5 107 VAL A O 1
ATOM 853 N N . TYR A 1 108 ? 6.199 4.949 -12.062 1 94.88 108 TYR A N 1
ATOM 854 C CA . TYR A 1 108 ? 4.762 4.703 -11.984 1 94.88 108 TYR A CA 1
ATOM 855 C C . TYR A 1 108 ? 4.16 4.527 -13.367 1 94.88 108 TYR A C 1
ATOM 857 O O . TYR A 1 108 ? 3.24 3.725 -13.555 1 94.88 108 TYR A O 1
ATOM 865 N N . ILE A 1 109 ? 4.66 5.316 -14.289 1 94.44 109 ILE A N 1
ATOM 866 C CA . ILE A 1 109 ? 4.184 5.16 -15.656 1 94.44 109 ILE A CA 1
ATOM 867 C C . ILE A 1 109 ? 4.559 3.779 -16.188 1 94.44 109 ILE A C 1
ATOM 869 O O . ILE A 1 109 ? 3.734 3.092 -16.797 1 94.44 109 ILE A O 1
ATOM 873 N N . PHE A 1 110 ? 5.738 3.367 -15.945 1 92.75 110 PHE A N 1
ATOM 874 C CA . PHE A 1 110 ? 6.18 2.045 -16.375 1 92.75 110 PHE A CA 1
ATOM 875 C C . PHE A 1 110 ? 5.324 0.957 -15.742 1 92.75 110 PHE A C 1
ATOM 877 O O . PHE A 1 110 ? 4.836 0.061 -16.422 1 92.75 110 PHE A O 1
ATOM 884 N N . CYS A 1 111 ? 5.129 1.043 -14.516 1 91.5 111 CYS A N 1
ATOM 885 C CA . CYS A 1 111 ? 4.34 0.047 -13.797 1 91.5 111 CYS A CA 1
ATOM 886 C C . CYS A 1 111 ? 2.889 0.061 -14.266 1 91.5 111 CYS A C 1
ATOM 888 O O . CYS A 1 111 ? 2.23 -0.979 -14.281 1 91.5 111 CYS A O 1
ATOM 890 N N . PHE A 1 112 ? 2.469 1.267 -14.594 1 93.62 112 PHE A N 1
ATOM 891 C CA . PHE A 1 112 ? 1.104 1.365 -15.102 1 93.62 112 PHE A CA 1
ATOM 892 C C . PHE A 1 112 ? 0.942 0.553 -16.375 1 93.62 112 PHE A C 1
ATOM 894 O O . PHE A 1 112 ? 0.007 -0.241 -16.5 1 93.62 112 PHE A O 1
ATOM 901 N N . PHE A 1 113 ? 1.803 0.688 -17.234 1 92.56 113 PHE A N 1
ATOM 902 C CA . PHE A 1 113 ? 1.706 -0.022 -18.516 1 92.56 113 PHE A CA 1
ATOM 903 C C . PHE A 1 113 ? 1.894 -1.521 -18.312 1 92.56 113 PHE A C 1
ATOM 905 O O . PHE A 1 113 ? 1.235 -2.328 -18.969 1 92.56 113 PHE A O 1
ATOM 912 N N . TRP A 1 114 ? 2.787 -1.831 -17.422 1 89.81 114 TRP A N 1
ATOM 913 C CA . TRP A 1 114 ? 2.975 -3.244 -17.109 1 89.81 114 TRP A CA 1
ATOM 914 C C . TRP A 1 114 ? 1.704 -3.846 -16.516 1 89.81 114 TRP A C 1
ATOM 916 O O . TRP A 1 114 ? 1.264 -4.918 -16.938 1 89.81 114 TRP A O 1
ATOM 926 N N . LEU A 1 115 ? 1.103 -3.162 -15.633 1 91.5 115 LEU A N 1
ATOM 927 C CA . LEU A 1 115 ? -0.136 -3.611 -15.008 1 91.5 115 LEU A CA 1
ATOM 928 C C . LEU A 1 115 ? -1.262 -3.703 -16.031 1 91.5 115 LEU A C 1
ATOM 930 O O . LEU A 1 115 ? -2.021 -4.676 -16.047 1 91.5 115 LEU A O 1
ATOM 934 N N . PHE A 1 116 ? -1.293 -2.682 -16.859 1 93.5 116 PHE A N 1
ATOM 935 C CA . PHE A 1 116 ? -2.309 -2.674 -17.906 1 93.5 116 PHE A CA 1
ATOM 936 C C . PHE A 1 116 ? -2.158 -3.887 -18.812 1 93.5 116 PHE A C 1
ATOM 938 O O . PHE A 1 116 ? -3.143 -4.555 -19.125 1 93.5 116 PHE A O 1
ATOM 945 N N . ALA A 1 117 ? -0.951 -4.203 -19.172 1 90.94 117 ALA A N 1
ATOM 946 C CA . ALA A 1 117 ? -0.681 -5.359 -20.031 1 90.94 117 ALA A CA 1
ATOM 947 C C . ALA A 1 117 ? -1.085 -6.656 -19.344 1 90.94 117 ALA A C 1
ATOM 949 O O . ALA A 1 117 ? -1.716 -7.523 -19.953 1 90.94 117 ALA A O 1
ATOM 950 N N . VAL A 1 118 ? -0.794 -6.762 -18.094 1 88.44 118 VAL A N 1
ATOM 951 C CA . VAL A 1 118 ? -1.082 -7.973 -17.328 1 88.44 118 VAL A CA 1
ATOM 952 C C . VAL A 1 118 ? -2.592 -8.141 -17.188 1 88.44 118 VAL A C 1
ATOM 954 O O . VAL A 1 118 ? -3.115 -9.25 -17.328 1 88.44 118 VAL A O 1
ATOM 957 N N . LEU A 1 119 ? -3.338 -7.109 -16.953 1 92.25 119 LEU A N 1
ATOM 958 C CA . LEU A 1 119 ? -4.766 -7.172 -16.656 1 92.25 119 LEU A CA 1
ATOM 959 C C . LEU A 1 119 ? -5.578 -7.422 -17.922 1 92.25 119 LEU A C 1
ATOM 961 O O . LEU A 1 119 ? -6.625 -8.07 -17.859 1 92.25 119 LEU A O 1
ATOM 965 N N . PHE A 1 120 ? -5.051 -6.988 -19.031 1 93.19 120 PHE A N 1
ATOM 966 C CA . PHE A 1 120 ? -5.953 -6.953 -20.172 1 93.19 120 PHE A CA 1
ATOM 967 C C . PHE A 1 120 ? -5.418 -7.805 -21.312 1 93.19 120 PHE A C 1
ATOM 969 O O . PHE A 1 120 ? -6.152 -8.125 -22.266 1 93.19 120 PHE A O 1
ATOM 976 N N . PHE A 1 121 ? -4.223 -8.234 -21.266 1 88.69 121 PHE A N 1
ATOM 977 C CA . PHE A 1 121 ? -3.68 -8.984 -22.391 1 88.69 121 PHE A CA 1
ATOM 978 C C . PHE A 1 121 ? -3.176 -10.352 -21.938 1 88.69 121 PHE A C 1
ATOM 980 O O . PHE A 1 121 ? -2.766 -11.172 -22.766 1 88.69 121 PHE A O 1
ATOM 987 N N . TYR A 1 122 ? -3.201 -10.688 -20.703 1 80.19 122 TYR A N 1
ATOM 988 C CA . TYR A 1 122 ? -2.76 -11.977 -20.203 1 80.19 122 TYR A CA 1
ATOM 989 C C . TYR A 1 122 ? -3.848 -12.633 -19.359 1 80.19 122 TYR A C 1
ATOM 991 O O . TYR A 1 122 ? -4.645 -11.938 -18.719 1 80.19 122 TYR A O 1
ATOM 999 N N . MET B 1 1 ? -16.406 6.031 29.766 1 42.81 1 MET B N 1
ATOM 1000 C CA . MET B 1 1 ? -15.266 5.121 29.625 1 42.81 1 MET B CA 1
ATOM 1001 C C . MET B 1 1 ? -14.656 5.234 28.234 1 42.81 1 MET B C 1
ATOM 1003 O O . MET B 1 1 ? -13.438 5.285 28.094 1 42.81 1 MET B O 1
ATOM 1007 N N . GLY B 1 2 ? -15.414 5.305 27.266 1 42.91 2 GLY B N 1
ATOM 1008 C CA . GLY B 1 2 ? -14.938 5.457 25.891 1 42.91 2 GLY B CA 1
ATOM 1009 C C . GLY B 1 2 ? -14.242 6.781 25.656 1 42.91 2 GLY B C 1
ATOM 1010 O O . GLY B 1 2 ? -13.188 6.828 25.031 1 42.91 2 GLY B O 1
ATOM 1011 N N . VAL B 1 3 ? -14.828 7.852 26.188 1 50.56 3 VAL B N 1
ATOM 1012 C CA . VAL B 1 3 ? -14.242 9.18 26.047 1 50.56 3 VAL B CA 1
ATOM 1013 C C . VAL B 1 3 ? -12.898 9.227 26.781 1 50.56 3 VAL B C 1
ATOM 1015 O O . VAL B 1 3 ? -11.945 9.852 26.297 1 50.56 3 VAL B O 1
ATOM 1018 N N . LEU B 1 4 ? -12.906 8.461 27.844 1 47.25 4 LEU B N 1
ATOM 1019 C CA . LEU B 1 4 ? -11.672 8.438 28.625 1 47.25 4 LEU B CA 1
ATOM 1020 C C . LEU B 1 4 ? -10.578 7.676 27.891 1 47.25 4 LEU B C 1
ATOM 1022 O O . LEU B 1 4 ? -9.422 8.109 27.875 1 47.25 4 LEU B O 1
ATOM 1026 N N . LEU B 1 5 ? -10.938 6.527 27.375 1 46.19 5 LEU B N 1
ATOM 1027 C CA . LEU B 1 5 ? -9.953 5.789 26.594 1 46.19 5 LEU B CA 1
ATOM 1028 C C . LEU B 1 5 ? -9.508 6.594 25.375 1 46.19 5 LEU B C 1
ATOM 1030 O O . LEU B 1 5 ? -8.312 6.652 25.062 1 46.19 5 LEU B O 1
ATOM 1034 N N . MET B 1 6 ? -10.391 7.195 24.688 1 47.53 6 MET B N 1
ATOM 1035 C CA . MET B 1 6 ? -10.055 8.086 23.594 1 47.53 6 MET B CA 1
ATOM 1036 C C . MET B 1 6 ? -9.211 9.266 24.078 1 47.53 6 MET B C 1
ATOM 1038 O O . MET B 1 6 ? -8.305 9.711 23.375 1 47.53 6 MET B O 1
ATOM 1042 N N . ALA B 1 7 ? -9.555 9.82 25.203 1 48.97 7 ALA B N 1
ATOM 1043 C CA . ALA B 1 7 ? -8.82 10.914 25.828 1 48.97 7 ALA B CA 1
ATOM 1044 C C . ALA B 1 7 ? -7.395 10.5 26.172 1 48.97 7 ALA B C 1
ATOM 1046 O O . ALA B 1 7 ? -6.449 11.266 25.969 1 48.97 7 ALA B O 1
ATOM 1047 N N . VAL B 1 8 ? -7.289 9.312 26.734 1 49.41 8 VAL B N 1
ATOM 1048 C CA . VAL B 1 8 ? -5.953 8.875 27.125 1 49.41 8 VAL B CA 1
ATOM 1049 C C . VAL B 1 8 ? -5.098 8.625 25.891 1 49.41 8 VAL B C 1
ATOM 1051 O O . VAL B 1 8 ? -3.908 8.953 25.875 1 49.41 8 VAL B O 1
ATOM 1054 N N . ILE B 1 9 ? -5.684 7.988 24.891 1 50.34 9 ILE B N 1
ATOM 1055 C CA . ILE B 1 9 ? -4.965 7.781 23.641 1 50.34 9 ILE B CA 1
ATOM 1056 C C . ILE B 1 9 ? -4.711 9.125 22.969 1 50.34 9 ILE B C 1
ATOM 1058 O O . ILE B 1 9 ? -3.666 9.328 22.344 1 50.34 9 ILE B O 1
ATOM 1062 N N . SER B 1 10 ? -5.641 9.961 23.094 1 49.06 10 SER B N 1
ATOM 1063 C CA . SER B 1 10 ? -5.492 11.328 22.625 1 49.06 10 SER B CA 1
ATOM 1064 C C . SER B 1 10 ? -4.336 12.039 23.328 1 49.06 10 SER B C 1
ATOM 1066 O O . SER B 1 10 ? -3.762 12.984 22.781 1 49.06 10 SER B O 1
ATOM 1068 N N . LEU B 1 11 ? -4.195 11.789 24.656 1 49.72 11 LEU B N 1
ATOM 1069 C CA . LEU B 1 11 ? -3.168 12.469 25.438 1 49.72 11 LEU B CA 1
ATOM 1070 C C . LEU B 1 11 ? -1.793 12.289 24.797 1 49.72 11 LEU B C 1
ATOM 1072 O O . LEU B 1 11 ? -0.947 13.18 24.891 1 49.72 11 LEU B O 1
ATOM 1076 N N . THR B 1 12 ? -1.582 11.164 24.125 1 49.47 12 THR B N 1
ATOM 1077 C CA . THR B 1 12 ? -0.241 10.992 23.578 1 49.47 12 THR B CA 1
ATOM 1078 C C . THR B 1 12 ? -0.214 11.344 22.094 1 49.47 12 THR B C 1
ATOM 1080 O O . THR B 1 12 ? 0.859 11.445 21.484 1 49.47 12 THR B O 1
ATOM 1083 N N . SER B 1 13 ? -1.384 11.352 21.547 1 59.53 13 SER B N 1
ATOM 1084 C CA . SER B 1 13 ? -1.434 11.625 20.109 1 59.53 13 SER B CA 1
ATOM 1085 C C . SER B 1 13 ? -1.398 13.125 19.828 1 59.53 13 SER B C 1
ATOM 1087 O O . SER B 1 13 ? -2.412 13.812 19.969 1 59.53 13 SER B O 1
ATOM 1089 N N . SER B 1 14 ? -0.215 13.656 19.969 1 76.19 14 SER B N 1
ATOM 1090 C CA . SER B 1 14 ? -0.091 15.023 19.469 1 76.19 14 SER B CA 1
ATOM 1091 C C . SER B 1 14 ? 0.015 15.047 17.953 1 76.19 14 SER B C 1
ATOM 1093 O O . SER B 1 14 ? 0.495 14.086 17.344 1 76.19 14 SER B O 1
ATOM 1095 N N . GLY B 1 15 ? -0.641 15.906 17.391 1 81.94 15 GLY B N 1
ATOM 1096 C CA . GLY B 1 15 ? -0.571 16.141 15.945 1 81.94 15 GLY B CA 1
ATOM 1097 C C . GLY B 1 15 ? 0.832 15.992 15.391 1 81.94 15 GLY B C 1
ATOM 1098 O O . GLY B 1 15 ? 1.021 15.422 14.312 1 81.94 15 GLY B O 1
ATOM 1099 N N . ILE B 1 16 ? 1.746 16.469 16.141 1 86 16 ILE B N 1
ATOM 1100 C CA . ILE B 1 16 ? 3.129 16.406 15.688 1 86 16 ILE B CA 1
ATOM 1101 C C . ILE B 1 16 ? 3.605 14.961 15.648 1 86 16 ILE B C 1
ATOM 1103 O O . ILE B 1 16 ? 4.328 14.555 14.734 1 86 16 ILE B O 1
ATOM 1107 N N . LYS B 1 17 ? 3.227 14.164 16.641 1 90.5 17 LYS B N 1
ATOM 1108 C CA . LYS B 1 17 ? 3.596 12.75 16.656 1 90.5 17 LYS B CA 1
ATOM 1109 C C . LYS B 1 17 ? 2.961 12.008 15.477 1 90.5 17 LYS B C 1
ATOM 1111 O O . LYS B 1 17 ? 3.621 11.211 14.812 1 90.5 17 LYS B O 1
ATOM 1116 N N . ASP B 1 18 ? 1.727 12.25 15.227 1 91.56 18 ASP B N 1
ATOM 1117 C CA . ASP B 1 18 ? 1.031 11.617 14.109 1 91.56 18 ASP B CA 1
ATOM 1118 C C . ASP B 1 18 ? 1.704 11.953 12.781 1 91.56 18 ASP B C 1
ATOM 1120 O O . ASP B 1 18 ? 1.898 11.078 11.938 1 91.56 18 ASP B O 1
ATOM 1124 N N . PHE B 1 19 ? 1.975 13.227 12.789 1 92.06 19 PHE B N 1
ATOM 1125 C CA . PHE B 1 19 ? 2.631 13.734 11.586 1 92.06 19 PHE B CA 1
ATOM 1126 C C . PHE B 1 19 ? 3.957 13.016 11.352 1 92.06 19 PHE B C 1
ATOM 1128 O O . PHE B 1 19 ? 4.238 12.578 10.234 1 92.06 19 PHE B O 1
ATOM 1135 N N . PHE B 1 20 ? 4.742 12.828 12.305 1 93.88 20 PHE B N 1
ATOM 1136 C CA . PHE B 1 20 ? 6.055 12.195 12.219 1 93.88 20 PHE B CA 1
ATOM 1137 C C . PHE B 1 20 ? 5.918 10.711 11.898 1 93.88 20 PHE B C 1
ATOM 1139 O O . PHE B 1 20 ? 6.605 10.195 11.016 1 93.88 20 PHE B O 1
ATOM 1146 N N . VAL B 1 21 ? 5.086 9.992 12.617 1 95.38 21 VAL B N 1
ATOM 1147 C CA . VAL B 1 21 ? 4.879 8.562 12.422 1 95.38 21 VAL B CA 1
ATOM 1148 C C . VAL B 1 21 ? 4.426 8.297 10.984 1 95.38 21 VAL B C 1
ATOM 1150 O O . VAL B 1 21 ? 4.91 7.375 10.328 1 95.38 21 VAL B O 1
ATOM 1153 N N . GLN B 1 22 ? 3.566 9.109 10.492 1 95.81 22 GLN B N 1
ATOM 1154 C CA . GLN B 1 22 ? 3.051 8.945 9.141 1 95.81 22 GLN B CA 1
ATOM 1155 C C . GLN B 1 22 ? 4.164 9.07 8.102 1 95.81 22 GLN B C 1
ATOM 1157 O O . GLN B 1 22 ? 4.25 8.273 7.172 1 95.81 22 GLN B O 1
ATOM 1162 N N . ARG B 1 23 ? 5.012 10 8.297 1 96.06 23 ARG B N 1
ATOM 1163 C CA . ARG B 1 23 ? 6.082 10.25 7.34 1 96.06 23 ARG B CA 1
ATOM 1164 C C . ARG B 1 23 ? 7.164 9.172 7.438 1 96.06 23 ARG B C 1
ATOM 1166 O O . ARG B 1 23 ? 7.656 8.688 6.418 1 96.06 23 ARG B O 1
ATOM 1173 N N . VAL B 1 24 ? 7.527 8.812 8.625 1 96.62 24 VAL B N 1
ATOM 1174 C CA . VAL B 1 24 ? 8.562 7.805 8.805 1 96.62 24 VAL B CA 1
ATOM 1175 C C . VAL B 1 24 ? 8.094 6.473 8.234 1 96.62 24 VAL B C 1
ATOM 1177 O O . VAL B 1 24 ? 8.836 5.805 7.504 1 96.62 24 VAL B O 1
ATOM 1180 N N . THR B 1 25 ? 6.895 6.059 8.516 1 97.81 25 THR B N 1
ATOM 1181 C CA . THR B 1 25 ? 6.379 4.789 8.023 1 97.81 25 THR B CA 1
ATOM 1182 C C . THR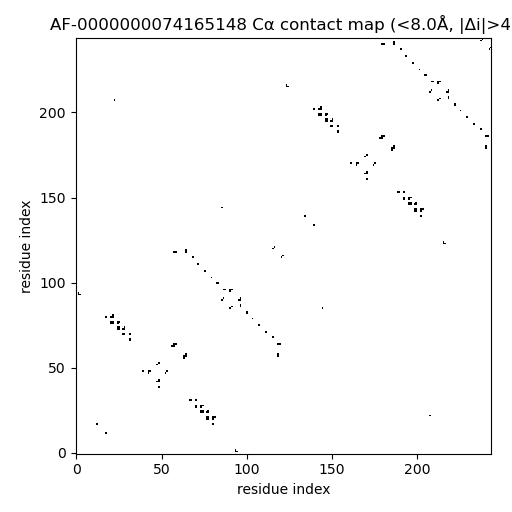 B 1 25 ? 6.211 4.832 6.504 1 97.81 25 THR B C 1
ATOM 1184 O O . THR B 1 25 ? 6.457 3.834 5.82 1 97.81 25 THR B O 1
ATOM 1187 N N . ALA B 1 26 ? 5.879 5.969 5.996 1 97.44 26 ALA B N 1
ATOM 1188 C CA . ALA B 1 26 ? 5.777 6.113 4.547 1 97.44 26 ALA B CA 1
ATOM 1189 C C . ALA B 1 26 ? 7.125 5.871 3.875 1 97.44 26 ALA B C 1
ATOM 1191 O O . ALA B 1 26 ? 7.195 5.234 2.822 1 97.44 26 ALA B O 1
ATOM 1192 N N . VAL B 1 27 ? 8.133 6.348 4.461 1 96.38 27 VAL B N 1
ATOM 1193 C CA . VAL B 1 27 ? 9.469 6.184 3.895 1 96.38 27 VAL B CA 1
ATOM 1194 C C . VAL B 1 27 ? 9.867 4.715 3.938 1 96.38 27 VAL B C 1
ATOM 1196 O O . VAL B 1 27 ? 10.391 4.176 2.957 1 96.38 27 VAL B O 1
ATOM 1199 N N . ILE B 1 28 ? 9.641 4.07 5.043 1 97.62 28 ILE B N 1
ATOM 1200 C CA . ILE B 1 28 ? 9.953 2.654 5.176 1 97.62 28 ILE B CA 1
ATOM 1201 C C . ILE B 1 28 ? 9.203 1.854 4.113 1 97.62 28 ILE B C 1
ATOM 1203 O O . ILE B 1 28 ? 9.789 1.008 3.436 1 97.62 28 ILE B O 1
ATOM 1207 N N . ILE B 1 29 ? 8 2.127 3.945 1 97.88 29 ILE B N 1
ATOM 1208 C CA . ILE B 1 29 ? 7.148 1.428 2.992 1 97.88 29 ILE B CA 1
ATOM 1209 C C . ILE B 1 29 ? 7.633 1.7 1.569 1 97.88 29 ILE B C 1
ATOM 1211 O O . ILE B 1 29 ? 7.73 0.78 0.753 1 97.88 29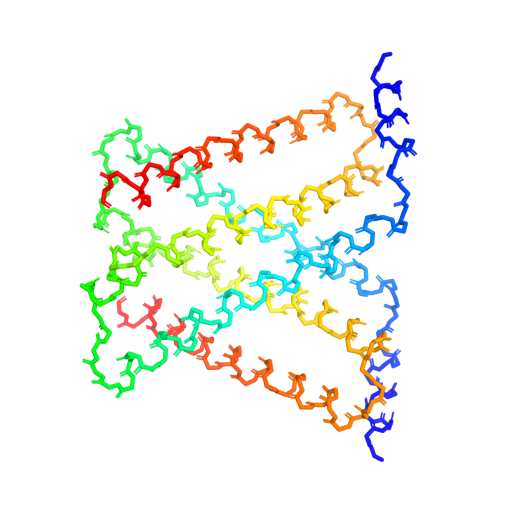 ILE B O 1
ATOM 1215 N N . ALA B 1 30 ? 7.988 2.918 1.301 1 95.81 30 ALA B N 1
ATOM 1216 C CA . ALA B 1 30 ? 8.469 3.291 -0.026 1 95.81 30 ALA B CA 1
ATOM 1217 C C . ALA B 1 30 ? 9.773 2.57 -0.359 1 95.81 30 ALA B C 1
ATOM 1219 O O . ALA B 1 30 ? 9.953 2.088 -1.479 1 95.81 30 ALA B O 1
ATOM 1220 N N . VAL B 1 31 ? 10.625 2.533 0.553 1 96.25 31 VAL B N 1
ATOM 1221 C CA . VAL B 1 31 ? 11.906 1.871 0.343 1 96.25 31 VAL B CA 1
ATOM 1222 C C . VAL B 1 31 ? 11.688 0.385 0.073 1 96.25 31 VAL B C 1
ATOM 1224 O O . VAL B 1 31 ? 12.289 -0.184 -0.841 1 96.25 31 VAL B O 1
ATOM 1227 N N . TYR B 1 32 ? 10.859 -0.25 0.837 1 97.75 32 TYR B N 1
ATOM 1228 C CA . TYR B 1 32 ? 10.578 -1.671 0.664 1 97.75 32 TYR B CA 1
ATOM 1229 C C . TYR B 1 32 ? 9.984 -1.944 -0.711 1 97.75 32 TYR B C 1
ATOM 1231 O O . TYR B 1 32 ? 10.469 -2.807 -1.446 1 97.75 32 TYR B O 1
ATOM 1239 N N . PHE B 1 33 ? 8.945 -1.231 -1.084 1 95.5 33 PHE B N 1
ATOM 1240 C CA . PHE B 1 33 ? 8.281 -1.473 -2.361 1 95.5 33 PHE B CA 1
ATOM 1241 C C . PHE B 1 33 ? 9.172 -1.051 -3.521 1 95.5 33 PHE B C 1
ATOM 1243 O O . PHE B 1 33 ? 9.141 -1.663 -4.59 1 95.5 33 PHE B O 1
ATOM 1250 N N . GLY B 1 34 ? 10.016 -0.02 -3.303 1 93.94 34 GLY B N 1
ATOM 1251 C CA . GLY B 1 34 ? 11.008 0.326 -4.309 1 93.94 34 GLY B CA 1
ATOM 1252 C C . GLY B 1 34 ? 11.984 -0.8 -4.594 1 93.94 34 GLY B C 1
ATOM 1253 O O . GLY B 1 34 ? 12.281 -1.094 -5.754 1 93.94 34 GLY B O 1
ATOM 1254 N N . TYR B 1 35 ? 12.398 -1.368 -3.533 1 96.25 35 TYR B N 1
ATOM 1255 C CA . TYR B 1 35 ? 13.305 -2.5 -3.695 1 96.25 35 TYR B CA 1
ATOM 1256 C C . TYR B 1 35 ? 12.617 -3.645 -4.43 1 96.25 35 TYR B C 1
ATOM 1258 O O . TYR B 1 35 ? 13.211 -4.266 -5.316 1 96.25 35 TYR B O 1
ATOM 1266 N N . LEU B 1 36 ? 11.398 -3.943 -4.082 1 95.62 36 LEU B N 1
ATOM 1267 C CA . LEU B 1 36 ? 10.656 -5.027 -4.711 1 95.62 36 LEU B CA 1
ATOM 1268 C C . LEU B 1 36 ? 10.469 -4.766 -6.203 1 95.62 36 LEU B C 1
ATOM 1270 O O . LEU B 1 36 ? 10.633 -5.68 -7.02 1 95.62 36 LEU B O 1
ATOM 1274 N N . ILE B 1 37 ? 10.211 -3.547 -6.535 1 93.5 37 ILE B N 1
ATOM 1275 C CA . ILE B 1 37 ? 10.023 -3.182 -7.934 1 93.5 37 ILE B CA 1
ATOM 1276 C C . ILE B 1 37 ? 11.344 -3.326 -8.695 1 93.5 37 ILE B C 1
ATOM 1278 O O . ILE B 1 37 ? 11.367 -3.865 -9.797 1 93.5 37 ILE B O 1
ATOM 1282 N N . LEU B 1 38 ? 12.375 -2.855 -8.086 1 93.62 38 LEU B N 1
ATOM 1283 C CA . LEU B 1 38 ? 13.688 -2.969 -8.719 1 93.62 38 LEU B CA 1
ATOM 1284 C C . LEU B 1 38 ? 14.062 -4.43 -8.945 1 93.62 38 LEU B C 1
ATOM 1286 O O . LEU B 1 38 ? 14.594 -4.781 -10 1 93.62 38 LEU B O 1
ATOM 1290 N N . GLU B 1 39 ? 13.75 -5.211 -7.977 1 94.81 39 GLU B N 1
ATOM 1291 C CA . GLU B 1 39 ? 14.023 -6.637 -8.109 1 94.81 39 GLU B CA 1
ATOM 1292 C C . GLU B 1 39 ? 13.172 -7.262 -9.211 1 94.81 39 GLU B C 1
ATOM 1294 O O . GLU B 1 39 ? 13.672 -8.062 -10.008 1 94.81 39 GLU B O 1
ATOM 1299 N N . ALA B 1 40 ? 11.945 -6.938 -9.266 1 92.69 40 ALA B N 1
ATOM 1300 C CA . ALA B 1 40 ? 11.062 -7.449 -10.305 1 92.69 40 ALA B CA 1
ATOM 1301 C C . ALA B 1 40 ? 11.547 -7.023 -11.695 1 92.69 40 ALA B C 1
ATOM 1303 O O . ALA B 1 40 ? 11.57 -7.832 -12.625 1 92.69 40 ALA B O 1
ATOM 1304 N N . LEU B 1 41 ? 11.945 -5.816 -11.805 1 89.38 41 LEU B N 1
ATOM 1305 C CA . LEU B 1 41 ? 12.445 -5.297 -13.07 1 89.38 41 LEU B CA 1
ATOM 1306 C C . LEU B 1 41 ? 13.742 -5.996 -13.469 1 89.38 41 LEU B C 1
ATOM 1308 O O . LEU B 1 41 ? 13.938 -6.34 -14.641 1 89.38 41 LEU B O 1
ATOM 1312 N N . TYR B 1 42 ? 14.555 -6.156 -12.523 1 94.38 42 TYR B N 1
ATOM 1313 C CA . TYR B 1 42 ? 15.82 -6.836 -12.773 1 94.38 42 TYR B CA 1
ATOM 1314 C C . TYR B 1 42 ? 15.586 -8.266 -13.25 1 94.38 42 TYR B C 1
ATOM 1316 O O . TYR B 1 42 ? 16.109 -8.68 -14.289 1 94.38 42 TYR B O 1
ATOM 1324 N N . LEU B 1 43 ? 14.805 -9.008 -12.531 1 94.81 43 LEU B N 1
ATOM 1325 C CA . LEU B 1 43 ? 14.516 -10.391 -12.883 1 94.81 43 LEU B CA 1
ATOM 1326 C C . LEU B 1 43 ? 13.82 -10.477 -14.234 1 94.81 43 LEU B C 1
ATOM 1328 O O . LEU B 1 43 ? 14.078 -11.398 -15.016 1 94.81 43 LEU B O 1
ATOM 1332 N N . SER B 1 44 ? 12.984 -9.531 -14.445 1 90.56 44 SER B N 1
ATOM 1333 C CA . SER B 1 44 ? 12.312 -9.492 -15.742 1 90.56 44 SER B CA 1
ATOM 1334 C C . SER B 1 44 ? 13.305 -9.234 -16.875 1 90.56 44 SER B C 1
ATOM 1336 O O . SER B 1 44 ? 13.25 -9.883 -17.922 1 90.56 44 SER B O 1
ATOM 1338 N N . HIS B 1 45 ? 14.18 -8.344 -16.672 1 91.38 45 HIS B N 1
ATOM 1339 C CA . HIS B 1 45 ? 15.164 -7.945 -17.672 1 91.38 45 HIS B CA 1
ATOM 1340 C C . HIS B 1 45 ? 16.047 -9.117 -18.078 1 91.38 45 HIS B C 1
ATOM 1342 O O . HIS B 1 45 ? 16.359 -9.289 -19.266 1 91.38 45 HIS B O 1
ATOM 1348 N N . ILE B 1 46 ? 16.328 -9.961 -17.172 1 95.81 46 ILE B N 1
ATOM 1349 C CA . ILE B 1 46 ? 17.25 -11.055 -17.469 1 95.81 46 ILE B CA 1
ATOM 1350 C C . ILE B 1 46 ? 16.469 -12.312 -17.812 1 95.81 46 ILE B C 1
ATOM 1352 O O . ILE B 1 46 ? 17.031 -13.406 -17.875 1 95.81 46 ILE B O 1
ATOM 1356 N N . GLY B 1 47 ? 15.211 -12.188 -17.906 1 93.75 47 GLY B N 1
ATOM 1357 C CA . GLY B 1 47 ? 14.367 -13.305 -18.297 1 93.75 47 GLY B CA 1
ATOM 1358 C C . GLY B 1 47 ? 14.227 -14.359 -17.219 1 93.75 47 GLY B C 1
ATOM 1359 O O . GLY B 1 47 ? 13.984 -15.531 -17.516 1 93.75 47 GLY B O 1
ATOM 1360 N N . ALA B 1 48 ? 14.375 -13.961 -16.016 1 96.06 48 ALA B N 1
ATOM 1361 C CA . ALA B 1 48 ? 14.414 -14.93 -14.922 1 96.06 48 ALA B CA 1
ATOM 1362 C C . ALA B 1 48 ? 13.227 -14.742 -13.984 1 96.06 48 ALA B C 1
ATOM 1364 O O . ALA B 1 48 ? 13.156 -15.359 -12.922 1 96.06 48 ALA B O 1
ATOM 1365 N N . LEU B 1 49 ? 12.312 -13.898 -14.352 1 92.19 49 LEU B N 1
ATOM 1366 C CA . LEU B 1 49 ? 11.141 -13.688 -13.5 1 92.19 49 LEU B CA 1
ATOM 1367 C C . LEU B 1 49 ? 10.148 -14.836 -13.648 1 92.19 49 LEU B C 1
ATOM 1369 O O . LEU B 1 49 ? 9.484 -14.961 -14.68 1 92.19 49 LEU B O 1
ATOM 1373 N N . ASN B 1 50 ? 10.078 -15.664 -12.688 1 92.25 50 ASN B N 1
ATOM 1374 C CA . ASN B 1 50 ? 9.172 -16.812 -12.602 1 92.25 50 ASN B CA 1
ATOM 1375 C C . ASN B 1 50 ? 8.805 -17.125 -11.156 1 92.25 50 ASN B C 1
ATOM 1377 O O . ASN B 1 50 ? 9.266 -16.453 -10.234 1 92.25 50 ASN B O 1
ATOM 1381 N N . TYR B 1 51 ? 7.945 -18.062 -11 1 88.56 51 TYR B N 1
ATOM 1382 C CA . TYR B 1 51 ? 7.449 -18.406 -9.664 1 88.56 51 TYR B CA 1
ATOM 1383 C C . TYR B 1 51 ? 8.602 -18.719 -8.719 1 88.56 51 TYR B C 1
ATOM 1385 O O . TYR B 1 51 ? 8.648 -18.203 -7.598 1 88.56 51 TYR B O 1
ATOM 1393 N N . ASP B 1 52 ? 9.5 -19.5 -9.172 1 93.25 52 ASP B N 1
ATOM 1394 C CA . ASP B 1 52 ? 10.586 -19.969 -8.312 1 93.25 52 ASP B CA 1
ATOM 1395 C C . ASP B 1 52 ? 11.492 -18.812 -7.891 1 93.25 52 ASP B C 1
ATOM 1397 O O . ASP B 1 52 ? 11.867 -18.703 -6.723 1 93.25 52 ASP B O 1
ATOM 1401 N N . SER B 1 53 ? 11.844 -17.969 -8.812 1 94.25 53 SER B N 1
ATOM 1402 C CA . SER B 1 53 ? 12.719 -16.844 -8.492 1 94.25 53 SER B CA 1
ATOM 1403 C C . SER B 1 53 ? 12.023 -15.852 -7.57 1 94.25 53 SER B C 1
ATOM 1405 O O . SER B 1 53 ? 12.641 -15.305 -6.652 1 94.25 53 SER B O 1
ATOM 1407 N N . TRP B 1 54 ? 10.797 -15.648 -7.832 1 92.81 54 TRP B N 1
ATOM 1408 C CA . TRP B 1 54 ? 10.039 -14.734 -6.988 1 92.81 54 TRP B CA 1
ATOM 1409 C C . TRP B 1 54 ? 9.906 -15.281 -5.57 1 92.81 54 TRP B C 1
ATOM 1411 O O . TRP B 1 54 ? 10.156 -14.57 -4.598 1 92.81 54 TRP B O 1
ATOM 1421 N N . ARG B 1 55 ? 9.5 -16.516 -5.512 1 92 55 ARG B N 1
ATOM 1422 C CA . ARG B 1 55 ? 9.391 -17.156 -4.207 1 92 55 ARG B CA 1
ATOM 1423 C C . ARG B 1 55 ? 10.734 -17.172 -3.49 1 92 55 ARG B C 1
ATOM 1425 O O . ARG B 1 55 ? 10.789 -17.047 -2.266 1 92 55 ARG B O 1
ATOM 1432 N N . GLY B 1 56 ? 11.766 -17.344 -4.195 1 94.25 56 GLY B N 1
ATOM 1433 C CA . GLY B 1 56 ? 13.109 -17.375 -3.646 1 94.25 56 GLY B CA 1
ATOM 1434 C C . GLY B 1 56 ? 13.5 -16.109 -2.928 1 94.25 56 GLY B C 1
ATOM 1435 O O . GLY B 1 56 ? 14.297 -16.141 -1.987 1 94.25 56 GLY B O 1
ATOM 1436 N N . LEU B 1 57 ? 12.922 -15.016 -3.389 1 93.06 57 LEU B N 1
ATOM 1437 C CA . LEU B 1 57 ? 13.172 -13.758 -2.697 1 93.06 57 LEU B CA 1
ATOM 1438 C C . LEU B 1 57 ? 12.781 -13.859 -1.227 1 93.06 57 LEU B C 1
ATOM 1440 O O . LEU B 1 57 ? 13.438 -13.273 -0.362 1 93.06 57 LEU B O 1
ATOM 1444 N N . PHE B 1 58 ? 11.75 -14.625 -0.966 1 94.44 58 PHE B N 1
ATOM 1445 C CA . PHE B 1 58 ? 11.156 -14.664 0.365 1 94.44 58 PHE B CA 1
ATOM 1446 C C . PHE B 1 58 ? 11.594 -15.914 1.118 1 94.44 58 PHE B C 1
ATOM 1448 O O . PHE B 1 58 ? 11.344 -16.047 2.316 1 94.44 58 PHE B O 1
ATOM 1455 N N . THR B 1 59 ? 12.297 -16.875 0.485 1 92.38 59 THR B N 1
ATOM 1456 C CA . THR B 1 59 ? 12.586 -18.141 1.144 1 92.38 59 THR B CA 1
ATOM 1457 C C . THR B 1 59 ? 14.094 -18.375 1.236 1 92.38 59 THR B C 1
ATOM 1459 O O . THR B 1 59 ? 14.555 -19.172 2.059 1 92.38 59 THR B O 1
ATOM 1462 N N . ASP B 1 60 ? 14.828 -17.766 0.391 1 91.19 60 ASP B N 1
ATOM 1463 C CA . ASP B 1 60 ? 16.25 -18.078 0.297 1 91.19 60 ASP B CA 1
ATOM 1464 C C . ASP B 1 60 ? 17.031 -17.469 1.462 1 91.19 60 ASP B C 1
ATOM 1466 O O . ASP B 1 60 ? 18.047 -18.016 1.898 1 91.19 60 ASP B O 1
ATOM 1470 N N . GLY B 1 61 ? 16.625 -16.344 1.973 1 90.5 61 GLY B N 1
ATOM 1471 C CA . GLY B 1 61 ? 17.328 -15.688 3.064 1 90.5 61 GLY B CA 1
ATOM 1472 C C . GLY B 1 61 ? 16.391 -15.109 4.109 1 90.5 61 GLY B C 1
ATOM 1473 O O . GLY B 1 61 ? 15.227 -14.82 3.82 1 90.5 61 GLY B O 1
ATOM 1474 N N . MET B 1 62 ? 16.969 -14.836 5.312 1 92.38 62 MET B N 1
ATOM 1475 C CA . MET B 1 62 ? 16.188 -14.32 6.441 1 92.38 62 MET B CA 1
ATOM 1476 C C . MET B 1 62 ? 15.953 -12.82 6.309 1 92.38 62 MET B C 1
ATOM 1478 O O . MET B 1 62 ? 14.93 -12.305 6.75 1 92.38 62 MET B O 1
ATOM 1482 N N . PHE B 1 63 ? 16.781 -12.188 5.684 1 92.88 63 PHE B N 1
ATOM 1483 C CA . PHE B 1 63 ? 16.766 -10.727 5.641 1 92.88 63 PHE B CA 1
ATOM 1484 C C . PHE B 1 63 ? 15.461 -10.219 5.031 1 92.88 63 PHE B C 1
ATOM 1486 O O . PHE B 1 63 ? 14.789 -9.375 5.617 1 92.88 63 PHE B O 1
ATOM 1493 N N . PHE B 1 64 ? 15.094 -10.781 3.93 1 95.62 64 PHE B N 1
ATOM 1494 C CA . PHE B 1 64 ? 13.93 -10.25 3.238 1 95.62 64 PHE B CA 1
ATOM 1495 C C . PHE B 1 64 ? 12.648 -10.633 3.969 1 95.62 64 PHE B C 1
ATOM 1497 O O . PHE B 1 64 ? 11.656 -9.906 3.92 1 95.62 64 PHE B O 1
ATOM 1504 N N . ARG B 1 65 ? 12.664 -11.75 4.664 1 96.06 65 ARG B N 1
ATOM 1505 C CA . ARG B 1 65 ? 11.531 -12.117 5.504 1 96.06 65 ARG B CA 1
ATOM 1506 C C . ARG B 1 65 ? 11.328 -11.094 6.621 1 96.06 65 ARG B C 1
ATOM 1508 O O . ARG B 1 65 ? 10.203 -10.656 6.871 1 96.06 65 ARG B O 1
ATOM 1515 N N . VAL B 1 66 ? 12.391 -10.703 7.203 1 95.44 66 VAL B N 1
ATOM 1516 C CA . VAL B 1 66 ? 12.328 -9.727 8.281 1 95.44 66 VAL B CA 1
ATOM 1517 C C . VAL B 1 66 ? 11.945 -8.359 7.723 1 95.44 66 VAL B C 1
ATOM 1519 O O . VAL B 1 66 ? 11.141 -7.637 8.312 1 95.44 66 VAL B O 1
ATOM 1522 N N . ALA B 1 67 ? 12.57 -8.023 6.578 1 96.44 67 ALA B N 1
ATOM 1523 C CA . ALA B 1 67 ? 12.227 -6.766 5.93 1 96.44 67 ALA B CA 1
ATOM 1524 C C . ALA B 1 67 ? 10.734 -6.699 5.605 1 96.44 67 ALA B C 1
ATOM 1526 O O . ALA B 1 67 ? 10.109 -5.645 5.742 1 96.44 67 ALA B O 1
ATOM 1527 N N . THR B 1 68 ? 10.18 -7.793 5.191 1 97.44 68 THR B N 1
ATOM 1528 C CA . THR B 1 68 ? 8.758 -7.855 4.867 1 97.44 68 THR B CA 1
ATOM 1529 C C . THR B 1 68 ? 7.906 -7.652 6.121 1 97.44 68 THR B C 1
ATOM 1531 O O . THR B 1 68 ? 6.922 -6.914 6.094 1 97.44 68 THR B O 1
ATOM 1534 N N . LEU B 1 69 ? 8.32 -8.234 7.191 1 96.5 69 LEU B N 1
ATOM 1535 C CA . LEU B 1 69 ? 7.586 -8.07 8.438 1 96.5 69 LEU B CA 1
ATOM 1536 C C . LEU B 1 69 ? 7.668 -6.625 8.922 1 96.5 69 LEU B C 1
ATOM 1538 O O . LEU B 1 69 ? 6.68 -6.074 9.422 1 96.5 69 LEU B O 1
ATOM 1542 N N . MET B 1 70 ? 8.812 -6.039 8.781 1 96.88 70 MET B N 1
ATOM 1543 C CA . MET B 1 70 ? 8.984 -4.641 9.164 1 96.88 70 MET B CA 1
ATOM 1544 C C . MET B 1 70 ? 8.109 -3.73 8.305 1 96.88 70 MET B C 1
ATOM 1546 O O . MET B 1 70 ? 7.508 -2.783 8.812 1 96.88 70 MET B O 1
ATOM 1550 N N . ALA B 1 71 ? 8.109 -4.004 7.016 1 97.31 71 ALA B N 1
ATOM 1551 C CA . ALA B 1 71 ? 7.246 -3.229 6.125 1 97.31 71 ALA B CA 1
ATOM 1552 C C . ALA B 1 71 ? 5.777 -3.387 6.508 1 97.31 71 ALA B C 1
ATOM 1554 O O . ALA B 1 71 ? 5.012 -2.422 6.461 1 97.31 71 ALA B O 1
ATOM 1555 N N . TYR B 1 72 ? 5.422 -4.566 6.887 1 97.62 72 TYR B N 1
ATOM 1556 C CA . TYR B 1 72 ? 4.051 -4.82 7.316 1 97.62 72 TYR B CA 1
ATOM 1557 C C . TYR B 1 72 ? 3.709 -4 8.555 1 97.62 72 TYR B C 1
ATOM 1559 O O . TYR B 1 72 ? 2.635 -3.404 8.633 1 97.62 72 TYR B O 1
ATOM 1567 N N . LEU B 1 73 ? 4.605 -3.98 9.547 1 97.12 73 LEU B N 1
ATOM 1568 C CA . LEU B 1 73 ? 4.391 -3.205 10.758 1 97.12 73 LEU B CA 1
ATOM 1569 C C . LEU B 1 73 ? 4.32 -1.714 10.453 1 97.12 73 LEU B C 1
ATOM 1571 O O . LEU B 1 73 ? 3.51 -0.991 11.031 1 97.12 73 LEU B O 1
ATOM 1575 N N . ALA B 1 74 ? 5.164 -1.274 9.539 1 98 74 ALA B N 1
ATOM 1576 C CA . ALA B 1 74 ? 5.109 0.119 9.102 1 98 74 ALA B CA 1
ATOM 1577 C C . ALA B 1 74 ? 3.762 0.442 8.461 1 98 74 ALA B C 1
ATOM 1579 O O . ALA B 1 74 ? 3.193 1.51 8.703 1 98 74 ALA B O 1
ATOM 1580 N N . MET B 1 75 ? 3.318 -0.45 7.664 1 97.69 75 MET B N 1
ATOM 1581 C CA . MET B 1 75 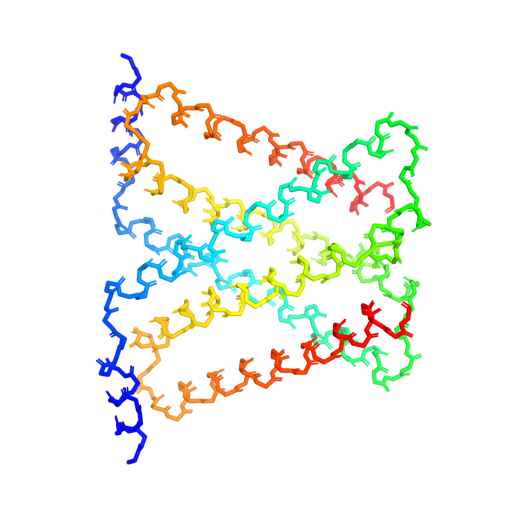? 2.016 -0.262 7.035 1 97.69 75 MET B CA 1
ATOM 1582 C C . MET B 1 75 ? 0.909 -0.201 8.078 1 97.69 75 MET B C 1
ATOM 1584 O O . MET B 1 75 ? -0.061 0.543 7.926 1 97.69 75 MET B O 1
ATOM 1588 N N . PHE B 1 76 ? 1.034 -0.971 9.117 1 96.62 76 PHE B N 1
ATOM 1589 C CA . PHE B 1 76 ? 0.064 -0.95 10.203 1 96.62 76 PHE B CA 1
ATOM 1590 C C . PHE B 1 76 ? 0.002 0.43 10.852 1 96.62 76 PHE B C 1
ATOM 1592 O O . PHE B 1 76 ? -1.07 1.03 10.945 1 96.62 76 PHE B O 1
ATOM 1599 N N . PHE B 1 77 ? 1.149 0.941 11.219 1 96.62 77 PHE B N 1
ATOM 1600 C CA . PHE B 1 77 ? 1.184 2.232 11.891 1 96.62 77 PHE B CA 1
ATOM 1601 C C . PHE B 1 77 ? 0.775 3.352 10.945 1 96.62 77 PHE B C 1
ATOM 1603 O O . PHE B 1 77 ? 0.121 4.312 11.359 1 96.62 77 PHE B O 1
ATOM 1610 N N . HIS B 1 78 ? 1.205 3.242 9.734 1 97.56 78 HIS B N 1
ATOM 1611 C CA . HIS B 1 78 ? 0.82 4.219 8.719 1 97.56 78 HIS B CA 1
ATOM 1612 C C . HIS B 1 78 ? -0.697 4.309 8.594 1 97.56 78 HIS B C 1
ATOM 1614 O O . HIS B 1 78 ? -1.268 5.398 8.672 1 97.56 78 HIS B O 1
ATOM 1620 N N . ALA B 1 79 ? -1.352 3.17 8.43 1 96.88 79 ALA B N 1
ATOM 1621 C CA . ALA B 1 79 ? -2.801 3.104 8.266 1 96.88 79 ALA B CA 1
ATOM 1622 C C . ALA B 1 79 ? -3.516 3.445 9.57 1 96.88 79 ALA B C 1
ATOM 1624 O O . ALA B 1 79 ? -4.562 4.098 9.562 1 96.88 79 ALA B O 1
ATOM 1625 N N . TRP B 1 80 ? -2.939 2.965 10.703 1 95.75 80 TRP B N 1
ATOM 1626 C CA . TRP B 1 80 ? -3.531 3.25 12.008 1 95.75 80 TRP B CA 1
ATOM 1627 C C . TRP B 1 80 ? -3.703 4.75 12.211 1 95.75 80 TRP B C 1
ATOM 1629 O O . TRP B 1 80 ? -4.793 5.215 12.555 1 95.75 80 TRP B O 1
ATOM 1639 N N . VAL B 1 81 ? -2.672 5.453 11.953 1 95.38 81 VAL B N 1
ATOM 1640 C CA . VAL B 1 81 ? -2.709 6.895 12.156 1 95.38 81 VAL B CA 1
ATOM 1641 C C . VAL B 1 81 ? -3.703 7.527 11.188 1 95.38 81 VAL B C 1
ATOM 1643 O O . VAL B 1 81 ? -4.48 8.406 11.562 1 95.38 81 VAL B O 1
ATOM 1646 N N . GLY B 1 82 ? -3.654 7.086 9.984 1 95.06 82 GLY B N 1
ATOM 1647 C CA . GLY B 1 82 ? -4.598 7.609 9.008 1 95.06 82 GLY B CA 1
ATOM 1648 C C . GLY B 1 82 ? -6.047 7.355 9.383 1 95.06 82 GLY B C 1
ATOM 1649 O O . GLY B 1 82 ? -6.879 8.258 9.32 1 95.06 82 GLY B O 1
ATOM 1650 N N . ILE B 1 83 ? -6.391 6.219 9.773 1 95.69 83 ILE B N 1
ATOM 1651 C CA . ILE B 1 83 ? -7.758 5.867 10.133 1 95.69 83 ILE B CA 1
ATOM 1652 C C . ILE B 1 83 ? -8.156 6.605 11.414 1 95.69 83 ILE B C 1
ATOM 1654 O O . ILE B 1 83 ? -9.289 7.082 11.531 1 95.69 83 ILE B O 1
ATOM 1658 N N . TRP B 1 84 ? -7.227 6.691 12.328 1 93.81 84 TRP B N 1
ATOM 1659 C CA . TRP B 1 84 ? -7.449 7.418 13.57 1 93.81 84 TRP B CA 1
ATOM 1660 C C . TRP B 1 84 ? -7.848 8.867 13.297 1 93.81 84 TRP B C 1
ATOM 1662 O O . TRP B 1 84 ? -8.812 9.367 13.867 1 93.81 84 TRP B O 1
ATOM 1672 N N . ILE B 1 85 ? -7.125 9.461 12.367 1 93.31 85 ILE B N 1
ATOM 1673 C CA . ILE B 1 85 ? -7.383 10.859 12.039 1 93.31 85 ILE B CA 1
ATOM 1674 C C . ILE B 1 85 ? -8.719 10.984 11.312 1 93.31 85 ILE B C 1
ATOM 1676 O O . ILE B 1 85 ? -9.516 11.875 11.602 1 93.31 85 ILE B O 1
ATOM 1680 N N . ILE B 1 86 ? -9.016 10.109 10.469 1 93.25 86 ILE B N 1
ATOM 1681 C CA . ILE B 1 86 ? -10.266 10.133 9.711 1 93.25 86 ILE B CA 1
ATOM 1682 C C . ILE B 1 86 ? -11.445 9.898 10.648 1 93.25 86 ILE B C 1
ATOM 1684 O O . ILE B 1 86 ? -12.453 10.602 10.578 1 93.25 86 ILE B O 1
ATOM 1688 N N . CYS B 1 87 ? -11.367 8.969 11.492 1 92.19 87 CYS B N 1
ATOM 1689 C CA . CYS B 1 87 ? -12.422 8.703 12.461 1 92.19 87 CYS B CA 1
ATOM 1690 C C . CYS B 1 87 ? -12.648 9.906 13.359 1 92.19 87 CYS B C 1
ATOM 1692 O O . CYS B 1 87 ? -13.797 10.297 13.609 1 92.19 87 CYS B O 1
ATOM 1694 N N . GLY B 1 88 ? -11.609 10.516 13.883 1 91.5 88 GLY B N 1
ATOM 1695 C CA . GLY B 1 88 ? -11.727 11.688 14.734 1 91.5 88 GLY B CA 1
ATOM 1696 C C . GLY B 1 88 ? -12.406 12.859 14.047 1 91.5 88 GLY B C 1
ATOM 1697 O O . GLY B 1 88 ? -13.188 13.586 14.664 1 91.5 88 GLY B O 1
ATOM 1698 N N . ASP B 1 89 ? -12.164 12.945 12.75 1 91.88 89 ASP B N 1
ATOM 1699 C CA . ASP B 1 89 ? -12.672 14.094 12 1 91.88 89 ASP B CA 1
ATOM 1700 C C . ASP B 1 89 ? -14.102 13.852 11.523 1 91.88 89 ASP B C 1
ATOM 1702 O O . ASP B 1 89 ? -14.906 14.789 11.469 1 91.88 89 ASP B O 1
ATOM 1706 N N . TYR B 1 90 ? -14.445 12.602 11.195 1 93.56 90 TYR B N 1
ATOM 1707 C CA . TYR B 1 90 ? -15.672 12.414 10.422 1 93.56 90 TYR B CA 1
ATOM 1708 C C . TYR B 1 90 ? -16.656 11.523 11.172 1 93.56 90 TYR B C 1
ATOM 1710 O O . TYR B 1 90 ? -17.844 11.5 10.844 1 93.56 90 TYR B O 1
ATOM 1718 N N . ILE B 1 91 ? -16.203 10.703 12.008 1 93.5 91 ILE B N 1
ATOM 1719 C CA . ILE B 1 91 ? -17.094 9.797 12.742 1 93.5 91 ILE B CA 1
ATOM 1720 C C . ILE B 1 91 ? -17.281 10.305 14.164 1 93.5 91 ILE B C 1
ATOM 1722 O O . ILE B 1 91 ? -16.438 10.078 15.039 1 93.5 91 ILE B O 1
ATOM 1726 N N . LYS B 1 92 ? -18.5 10.789 14.516 1 92.12 92 LYS B N 1
ATOM 1727 C CA . LYS B 1 92 ? -18.734 11.461 15.789 1 92.12 92 LYS B CA 1
ATOM 1728 C C . LYS B 1 92 ? -19.328 10.508 16.828 1 92.12 92 LYS B C 1
ATOM 1730 O O . LYS B 1 92 ? -19.188 10.727 18.031 1 92.12 92 LYS B O 1
ATOM 1735 N N . PHE B 1 93 ? -19.906 9.453 16.281 1 93.62 93 PHE B N 1
ATOM 1736 C CA . PHE B 1 93 ? -20.422 8.445 17.203 1 93.62 93 PHE B CA 1
ATOM 1737 C C . PHE B 1 93 ? -19.281 7.574 17.734 1 93.62 93 PHE B C 1
ATOM 1739 O O . PHE B 1 93 ? -18.609 6.895 16.953 1 93.62 93 PHE B O 1
ATOM 1746 N N . ALA B 1 94 ? -19.094 7.621 19.062 1 90.62 94 ALA B N 1
ATOM 1747 C CA . ALA B 1 94 ? -17.938 6.992 19.703 1 90.62 94 ALA B CA 1
ATOM 1748 C C . ALA B 1 94 ? -17.922 5.492 19.422 1 90.62 94 ALA B C 1
ATOM 1750 O O . ALA B 1 94 ? -16.859 4.93 19.125 1 90.62 94 ALA B O 1
ATOM 1751 N N . TRP B 1 95 ? -19.031 4.887 19.547 1 93.38 95 TRP B N 1
ATOM 1752 C CA . TRP B 1 95 ? -19.094 3.436 19.375 1 93.38 95 TRP B CA 1
ATOM 1753 C C . TRP B 1 95 ? -18.781 3.039 17.938 1 93.38 95 TRP B C 1
ATOM 1755 O O . TRP B 1 95 ? -18.188 1.99 17.688 1 93.38 95 TRP B O 1
ATOM 1765 N N . ALA B 1 96 ? -19.203 3.855 17.016 1 94.06 96 ALA B N 1
ATOM 1766 C CA . ALA B 1 96 ? -18.891 3.604 15.609 1 94.06 96 ALA B CA 1
ATOM 1767 C C . ALA B 1 96 ? -17.391 3.725 15.352 1 94.06 96 ALA B C 1
ATOM 1769 O O . ALA B 1 96 ? -16.797 2.895 14.648 1 94.06 96 ALA B O 1
ATOM 1770 N N . SER B 1 97 ? -16.75 4.742 15.852 1 94.75 97 SER B N 1
ATOM 1771 C CA . SER B 1 97 ? -15.297 4.922 15.75 1 94.75 97 SER B CA 1
ATOM 1772 C C . SER B 1 97 ? -14.547 3.746 16.359 1 94.75 97 SER B C 1
ATOM 1774 O O . SER B 1 97 ? -13.609 3.221 15.766 1 94.75 97 SER B O 1
ATOM 1776 N N . ALA B 1 98 ? -15.047 3.32 17.531 1 94.44 98 ALA B N 1
ATOM 1777 C CA . ALA B 1 98 ? -14.414 2.201 18.219 1 94.44 98 ALA B CA 1
ATOM 1778 C C . ALA B 1 98 ? -14.516 0.919 17.406 1 94.44 98 ALA B C 1
ATOM 1780 O O . ALA B 1 98 ? -13.578 0.125 17.359 1 94.44 98 ALA B O 1
ATOM 1781 N N . LEU B 1 99 ? -15.617 0.772 16.781 1 95.38 99 LEU B N 1
ATOM 1782 C CA . LEU B 1 99 ? -15.836 -0.419 15.961 1 95.38 99 LEU B CA 1
ATOM 1783 C C . LEU B 1 99 ? -14.891 -0.438 14.766 1 95.38 99 LEU B C 1
ATOM 1785 O O . LEU B 1 99 ? -14.344 -1.485 14.414 1 95.38 99 LEU B O 1
ATOM 1789 N N . VAL B 1 100 ? -14.727 0.655 14.148 1 94.38 100 VAL B N 1
ATOM 1790 C CA . VAL B 1 100 ? -13.828 0.744 13 1 94.38 100 VAL B CA 1
ATOM 1791 C C . VAL B 1 100 ? -12.398 0.435 13.438 1 94.38 100 VAL B C 1
ATOM 1793 O O . VAL B 1 100 ? -11.719 -0.382 12.812 1 94.38 100 VAL B O 1
ATOM 1796 N N . MET B 1 101 ? -11.984 1.066 14.539 1 95 101 MET B N 1
ATOM 1797 C CA . MET B 1 101 ? -10.625 0.883 15.023 1 95 101 MET B CA 1
ATOM 1798 C C . MET B 1 101 ? -10.383 -0.563 15.445 1 95 101 MET B C 1
ATOM 1800 O O . MET B 1 101 ? -9.328 -1.131 15.172 1 95 101 MET B O 1
ATOM 1804 N N . LEU B 1 102 ? -11.383 -1.116 16.156 1 95.25 102 LEU B N 1
ATOM 1805 C CA . LEU B 1 102 ? -11.258 -2.5 16.594 1 95.25 102 LEU B CA 1
ATOM 1806 C C . LEU B 1 102 ? -11.203 -3.451 15.406 1 95.25 102 LEU B C 1
ATOM 1808 O O . LEU B 1 102 ? -10.398 -4.387 15.391 1 95.25 102 LEU B O 1
ATOM 1812 N N . SER B 1 103 ? -12.078 -3.242 14.43 1 94.25 103 SER B N 1
ATOM 1813 C CA . SER B 1 103 ? -12.062 -4.082 13.234 1 94.25 103 SER B CA 1
ATOM 1814 C C . SER B 1 103 ? -10.719 -4.008 12.516 1 94.25 103 SER B C 1
ATOM 1816 O O . SER B 1 103 ? -10.195 -5.027 12.062 1 94.25 103 SER B O 1
ATOM 1818 N N . PHE B 1 104 ? -10.188 -2.852 12.43 1 95.25 104 PHE B N 1
ATOM 1819 C CA . PHE B 1 104 ? -8.875 -2.676 11.805 1 95.25 104 PHE B CA 1
ATOM 1820 C C . PHE B 1 104 ? -7.816 -3.488 12.539 1 95.25 104 PHE B C 1
ATOM 1822 O O . PHE B 1 104 ? -7.059 -4.234 11.914 1 95.25 104 PHE B O 1
ATOM 1829 N N . VAL B 1 105 ? -7.785 -3.408 13.852 1 95.31 105 VAL B N 1
ATOM 1830 C CA . VAL B 1 105 ? -6.777 -4.09 14.648 1 95.31 105 VAL B CA 1
ATOM 1831 C C . VAL B 1 105 ? -6.938 -5.602 14.508 1 95.31 105 VAL B C 1
ATOM 1833 O O . VAL B 1 105 ? -5.953 -6.324 14.336 1 95.31 105 VAL B O 1
ATOM 1836 N N . LEU B 1 106 ? -8.094 -6.094 14.484 1 94.5 106 LEU B N 1
ATOM 1837 C CA . LEU B 1 106 ? -8.352 -7.527 14.398 1 94.5 106 LEU B CA 1
ATOM 1838 C C . LEU B 1 106 ? -7.938 -8.07 13.039 1 94.5 106 LEU B C 1
ATOM 1840 O O . LEU B 1 106 ? -7.281 -9.117 12.953 1 94.5 106 LEU B O 1
ATOM 1844 N N . VAL B 1 107 ? -8.328 -7.375 12.016 1 92.38 107 VAL B N 1
ATOM 1845 C CA . VAL B 1 107 ? -7.957 -7.805 10.672 1 92.38 107 VAL B CA 1
ATOM 1846 C C . VAL B 1 107 ? -6.438 -7.805 10.531 1 92.38 107 VAL B C 1
ATOM 1848 O O . VAL B 1 107 ? -5.859 -8.742 9.969 1 92.38 107 VAL B O 1
ATOM 1851 N N . TYR B 1 108 ? -5.828 -6.816 11.07 1 94.81 108 TYR B N 1
ATOM 1852 C CA . TYR B 1 108 ? -4.383 -6.703 10.922 1 94.81 108 TYR B CA 1
ATOM 1853 C C . TYR B 1 108 ? -3.664 -7.777 11.734 1 94.81 108 TYR B C 1
ATOM 1855 O O . TYR B 1 108 ? -2.629 -8.297 11.305 1 94.81 108 TYR B O 1
ATOM 1863 N N . ILE B 1 109 ? -4.203 -8.039 12.898 1 94.31 109 ILE B N 1
ATOM 1864 C CA . ILE B 1 109 ? -3.615 -9.102 13.703 1 94.31 109 ILE B CA 1
ATOM 1865 C C . ILE B 1 109 ? -3.75 -10.438 12.977 1 94.31 109 ILE B C 1
ATOM 1867 O O . ILE B 1 109 ? -2.795 -11.219 12.914 1 94.31 109 ILE B O 1
ATOM 1871 N N . PHE B 1 110 ? -4.883 -10.719 12.438 1 92.69 110 PHE B N 1
ATOM 1872 C CA . PHE B 1 110 ? -5.094 -11.945 11.688 1 92.69 110 PHE B CA 1
ATOM 1873 C C . PHE B 1 110 ? -4.137 -12.031 10.508 1 92.69 110 PHE B C 1
ATOM 1875 O O . PHE B 1 110 ? -3.475 -13.055 10.305 1 92.69 110 PHE B O 1
ATOM 1882 N N . CYS B 1 111 ? -4.039 -11.023 9.789 1 91.38 111 CYS B N 1
ATOM 1883 C CA . CYS B 1 111 ? -3.166 -11 8.617 1 91.38 111 CYS B CA 1
ATOM 1884 C C . CYS B 1 111 ? -1.704 -11.125 9.023 1 91.38 111 CYS B C 1
ATOM 1886 O O . CYS B 1 111 ? -0.901 -11.711 8.297 1 91.38 111 CYS B O 1
ATOM 1888 N N . PHE B 1 112 ? -1.438 -10.547 10.188 1 93.5 112 PHE B N 1
ATOM 1889 C CA . PHE B 1 112 ? -0.072 -10.664 10.68 1 93.5 112 PHE B CA 1
ATOM 1890 C C . PHE B 1 112 ? 0.293 -12.125 10.914 1 93.5 112 PHE B C 1
ATOM 1892 O O . PHE B 1 112 ? 1.34 -12.594 10.453 1 93.5 112 PHE B O 1
ATOM 1899 N N . PHE B 1 113 ? -0.521 -12.812 11.516 1 92.31 113 PHE B N 1
ATOM 1900 C CA . PHE B 1 113 ? -0.237 -14.211 11.812 1 92.31 113 PHE B CA 1
ATOM 1901 C C . PHE B 1 113 ? -0.214 -15.047 10.531 1 92.31 113 PHE B C 1
ATOM 1903 O O . PHE B 1 113 ? 0.602 -15.961 10.398 1 92.31 113 PHE B O 1
ATOM 1910 N N . TRP B 1 114 ? -1.106 -14.711 9.672 1 89.81 114 TRP B N 1
ATOM 1911 C CA . TRP B 1 114 ? -1.103 -15.414 8.391 1 89.81 114 TRP B CA 1
ATOM 1912 C C . TRP B 1 114 ? 0.199 -15.156 7.633 1 89.81 114 TRP B C 1
ATOM 1914 O O . TRP B 1 114 ? 0.82 -16.094 7.125 1 89.81 114 TRP B O 1
ATOM 1924 N N . LEU B 1 115 ? 0.622 -13.961 7.613 1 91.44 115 LEU B N 1
ATOM 1925 C CA . LEU B 1 115 ? 1.868 -13.594 6.949 1 91.44 115 LEU B CA 1
ATOM 1926 C C . LEU B 1 115 ? 3.062 -14.258 7.625 1 91.44 115 LEU B C 1
ATOM 1928 O O . LEU B 1 115 ? 3.955 -14.773 6.949 1 91.44 115 LEU B O 1
ATOM 1932 N N . PHE B 1 116 ? 3.004 -14.211 8.93 1 93.31 116 PHE B N 1
ATOM 1933 C CA . PHE B 1 116 ? 4.078 -14.852 9.688 1 93.31 116 PHE B CA 1
ATOM 1934 C C . PHE B 1 116 ? 4.168 -16.328 9.359 1 93.31 116 PHE B C 1
ATOM 1936 O O . PHE B 1 116 ? 5.262 -16.859 9.125 1 93.31 116 PHE B O 1
ATOM 1943 N N . ALA B 1 117 ? 3.037 -17 9.273 1 90.75 117 ALA B N 1
ATOM 1944 C CA . ALA B 1 117 ? 2.998 -18.422 8.938 1 90.75 117 ALA B CA 1
ATOM 1945 C C . ALA B 1 117 ? 3.539 -18.656 7.535 1 90.75 117 ALA B C 1
ATOM 1947 O O . ALA B 1 117 ? 4.332 -19.578 7.32 1 90.75 117 ALA B O 1
ATOM 1948 N N . VAL B 1 118 ? 3.189 -17.844 6.625 1 88.25 118 VAL B N 1
ATOM 1949 C CA . VAL B 1 118 ? 3.6 -18 5.23 1 88.25 118 VAL B CA 1
ATOM 1950 C C . VAL B 1 118 ? 5.105 -17.766 5.109 1 88.25 118 VAL B C 1
ATOM 1952 O O . VAL B 1 118 ? 5.793 -18.516 4.402 1 88.25 118 VAL B O 1
ATOM 1955 N N . LEU B 1 119 ? 5.676 -16.812 5.805 1 92.06 119 LEU B N 1
ATOM 1956 C CA . LEU B 1 119 ? 7.07 -16.422 5.656 1 92.06 119 LEU B CA 1
ATOM 1957 C C . LEU B 1 119 ? 7.996 -17.422 6.352 1 92.06 119 LEU B C 1
ATOM 1959 O O . LEU B 1 119 ? 9.125 -17.641 5.906 1 92.06 119 LEU B O 1
ATOM 1963 N N . PHE B 1 120 ? 7.488 -18.062 7.363 1 92.94 120 PHE B N 1
ATOM 1964 C CA . PHE B 1 120 ? 8.445 -18.781 8.195 1 92.94 120 PHE B CA 1
ATOM 1965 C C . PHE B 1 120 ? 8.117 -20.266 8.258 1 92.94 120 PHE B C 1
ATOM 1967 O O . PHE B 1 120 ? 8.953 -21.078 8.688 1 92.94 120 PHE B O 1
ATOM 1974 N N . PHE B 1 121 ? 6.996 -20.672 7.805 1 88.56 121 PHE B N 1
ATOM 1975 C CA . PHE B 1 121 ? 6.645 -22.078 7.938 1 88.56 121 PHE B CA 1
ATOM 1976 C C . PHE B 1 121 ? 6.312 -22.688 6.578 1 88.56 121 PHE B C 1
ATOM 1978 O O . PHE B 1 121 ? 6.074 -23.891 6.469 1 88.56 121 PHE B O 1
ATOM 1985 N N . TYR B 1 122 ? 6.301 -21.969 5.531 1 80.06 122 TYR B N 1
ATOM 1986 C CA . TYR B 1 122 ? 6.023 -22.484 4.195 1 80.06 122 TYR B CA 1
ATOM 1987 C C . TYR B 1 122 ? 7.141 -22.109 3.227 1 80.06 122 TYR B C 1
ATOM 1989 O O . TYR B 1 122 ? 7.797 -21.078 3.393 1 80.06 122 TYR B O 1
#

Foldseek 3Di:
DLVVVVVVVVVVDDPVVLVVLLVVLVVLLCVLVVVVVVVQVVCVVVVNDDDVVNVCQLAVDDVNLVSVLSNLVSVLSNVLSVLSVVCVVPPPDSVVSVVVNVVSVVVSVVVSVVSVCVRPVD/DLVVVVVVVVVVDDVVVLVVLLVVLVVLLCVLVVVVVVVQVVCVVVVNDDDVVNVCQLAVDDVNVVSVLSNLVSVLSNVLSVLLVVCVVPPPDSVVSVVVNVVSVVVSVVVSVVSVCVRPVD